Protein AF-A0A760MID2-F1 (afdb_monomer)

Radius of gyration: 38.96 Å; Cα contacts (8 Å, |Δi|>4): 63; chains: 1; bounding box: 85×25×123 Å

Mean predicted aligned error: 14.82 Å

Nearest PDB structures (foldseek):
  8i4v-assembly1_B  TM=5.893E-01  e=5.829E-02  Saccharomyces cerevisiae S288C
  3k29-assembly1_A  TM=4.411E-01  e=2.673E-01  Chlamydia trachomatis
  8i21-assembly1_A  TM=3.747E-01  e=9.874E-02  Saccharomyces cerevisiae S288C
  8i21-assembly1_B  TM=4.678E-01  e=4.528E-01  Saccharomyces cerevisiae S288C
  6pyu-assembly1_B  TM=3.899E-01  e=4.027E-01  Homo sapiens

InterPro domains:
  IPR007157 PspA/VIPP1 [PF04012] (2-149)

Structure (mmCIF, N/CA/C/O backbone):
data_AF-A0A760MID2-F1
#
_entry.id   AF-A0A760MID2-F1
#
loop_
_atom_site.group_PDB
_atom_site.id
_atom_site.type_symbol
_atom_site.label_atom_id
_atom_site.label_alt_id
_atom_site.label_comp_id
_atom_site.label_asym_id
_atom_site.label_entity_id
_atom_site.label_seq_id
_atom_site.pdbx_PDB_ins_code
_atom_site.Cartn_x
_atom_site.Cartn_y
_atom_site.Cartn_z
_atom_site.occupancy
_atom_site.B_iso_or_equiv
_atom_site.auth_seq_id
_atom_site.auth_comp_id
_atom_site.auth_asym_id
_atom_site.auth_atom_id
_atom_site.pdbx_PDB_model_num
ATOM 1 N N . MET A 1 1 ? -19.014 7.860 -6.292 1.00 40.28 1 MET A N 1
ATOM 2 C CA . MET A 1 1 ? -19.182 8.826 -5.180 1.00 40.28 1 MET A CA 1
ATOM 3 C C . MET A 1 1 ? -18.380 8.310 -3.999 1.00 40.28 1 MET A C 1
ATOM 5 O O . MET A 1 1 ? -18.705 7.253 -3.485 1.00 40.28 1 MET A O 1
ATOM 9 N N . GLY A 1 2 ? -17.254 8.959 -3.695 1.00 44.31 2 GLY A N 1
ATOM 10 C CA . GLY A 1 2 ? -16.152 8.356 -2.940 1.00 44.31 2 GLY A CA 1
ATOM 11 C C . GLY A 1 2 ? -16.408 8.163 -1.445 1.00 44.31 2 GLY A C 1
ATOM 12 O O . GLY A 1 2 ? -17.016 9.005 -0.789 1.00 44.31 2 GLY A O 1
ATOM 13 N N . ILE A 1 3 ? -15.828 7.085 -0.927 1.00 62.25 3 ILE A N 1
ATOM 14 C CA . ILE A 1 3 ? -15.793 6.626 0.474 1.00 62.25 3 ILE A CA 1
ATOM 15 C C . ILE A 1 3 ? -15.252 7.719 1.430 1.00 62.25 3 ILE A C 1
ATOM 17 O O . ILE A 1 3 ? -15.585 7.791 2.610 1.00 62.25 3 ILE A O 1
ATOM 21 N N . LEU A 1 4 ? -14.459 8.650 0.894 1.00 53.09 4 LEU A N 1
ATOM 22 C CA . LEU A 1 4 ? -13.960 9.830 1.604 1.00 53.09 4 LEU A CA 1
ATOM 23 C C . LEU A 1 4 ? -15.071 10.849 1.913 1.00 53.09 4 LEU A C 1
ATOM 25 O O . LEU A 1 4 ? -15.049 11.501 2.955 1.00 53.09 4 LEU A O 1
ATOM 29 N N . LYS A 1 5 ? -16.078 10.962 1.039 1.00 45.72 5 LYS A N 1
ATOM 30 C CA . LYS A 1 5 ? -17.223 11.861 1.233 1.00 45.72 5 LYS A CA 1
ATOM 31 C C . LYS A 1 5 ? -18.176 11.311 2.296 1.00 45.72 5 LYS A C 1
ATOM 33 O O . LYS A 1 5 ? -18.727 12.116 3.041 1.00 45.72 5 LYS A O 1
ATOM 38 N N . SER A 1 6 ? -18.307 9.982 2.411 1.00 55.19 6 SER A N 1
ATOM 39 C CA . SER A 1 6 ? -19.089 9.305 3.461 1.00 55.19 6 SER A CA 1
ATOM 40 C C . SER A 1 6 ? -18.417 9.372 4.835 1.00 55.19 6 SER A C 1
ATOM 42 O O . SER A 1 6 ? -19.090 9.649 5.820 1.00 55.19 6 SER A O 1
ATOM 44 N N . LEU A 1 7 ? -17.088 9.232 4.911 1.00 56.97 7 LEU A N 1
ATOM 45 C CA . LEU A 1 7 ? -16.339 9.438 6.161 1.00 56.97 7 LEU A CA 1
ATOM 46 C C . LEU A 1 7 ? -16.433 10.890 6.665 1.00 56.97 7 LEU A C 1
ATOM 48 O O . LEU A 1 7 ? -16.600 11.128 7.859 1.00 56.97 7 LEU A O 1
ATOM 52 N N . PHE A 1 8 ? -16.396 11.868 5.756 1.00 63.59 8 PHE A N 1
ATOM 53 C CA . PHE A 1 8 ? -16.536 13.285 6.106 1.00 63.59 8 PHE A CA 1
ATOM 54 C C . PHE A 1 8 ? -17.972 13.677 6.502 1.00 63.59 8 PHE A C 1
ATOM 56 O O . PHE A 1 8 ? -18.162 14.549 7.349 1.00 63.59 8 PHE A O 1
ATOM 63 N N . THR A 1 9 ? -18.993 13.030 5.927 1.00 57.53 9 THR A N 1
ATOM 64 C CA . THR A 1 9 ? -20.393 13.241 6.347 1.00 57.53 9 THR A CA 1
ATOM 65 C C . THR A 1 9 ? -20.706 12.564 7.677 1.00 57.53 9 THR A C 1
ATOM 67 O O . THR A 1 9 ? -21.407 13.169 8.486 1.00 57.53 9 THR A O 1
ATOM 70 N N . LEU A 1 10 ? -20.109 11.402 7.971 1.00 54.25 10 LEU A N 1
ATOM 71 C CA . LEU A 1 10 ? -20.181 10.801 9.308 1.00 54.25 10 LEU A CA 1
ATOM 72 C C . LEU A 1 10 ? -19.596 11.730 10.383 1.00 54.25 10 LEU A C 1
ATOM 74 O O . LEU A 1 10 ? -20.206 11.913 11.432 1.00 54.25 10 LEU A O 1
ATOM 78 N N . GLY A 1 11 ? -18.459 12.376 10.102 1.00 54.22 11 GLY A N 1
ATOM 79 C CA . GLY A 1 11 ? -17.824 13.301 11.047 1.00 54.22 11 GLY A CA 1
ATOM 80 C C . GLY A 1 11 ? -18.669 14.537 11.382 1.00 54.22 11 GLY A C 1
ATOM 81 O O . GLY A 1 11 ? -18.643 15.002 12.517 1.00 54.22 11 GLY A O 1
ATOM 82 N N . LYS A 1 12 ? -19.457 15.054 10.429 1.00 51.78 12 LYS A N 1
ATOM 83 C CA . LYS A 1 12 ? -20.358 16.199 10.666 1.00 51.78 12 LYS A CA 1
ATOM 84 C C . LYS A 1 12 ? -21.667 15.809 11.352 1.00 51.78 12 LYS A C 1
ATOM 86 O O . LYS A 1 12 ? -22.213 16.615 12.095 1.00 51.78 12 LYS A O 1
ATOM 91 N N . SER A 1 13 ? -22.149 14.585 11.133 1.00 45.47 13 SER A N 1
ATOM 92 C CA . SER A 1 13 ? -23.358 14.071 11.791 1.00 45.47 13 SER A CA 1
ATOM 93 C C . SER A 1 13 ? -23.151 13.784 13.282 1.00 45.47 13 SER A C 1
ATOM 95 O O . SER A 1 13 ? -24.118 13.787 14.035 1.00 45.47 13 SER A O 1
ATOM 97 N N . PHE A 1 14 ? -21.907 13.561 13.719 1.00 51.62 14 PHE A N 1
ATOM 98 C CA . PHE A 1 14 ? -21.585 13.191 15.102 1.00 51.62 14 PHE A CA 1
ATOM 99 C C . PHE A 1 14 ? -21.687 14.359 16.102 1.00 51.62 14 PHE A C 1
ATOM 101 O O . PHE A 1 14 ? -21.778 14.135 17.302 1.00 51.62 14 PHE A O 1
ATOM 108 N N . VAL A 1 15 ? -21.703 15.609 15.623 1.00 51.56 15 VAL A N 1
ATOM 109 C CA . VAL A 1 15 ? -21.841 16.807 16.478 1.00 51.56 15 VAL A CA 1
ATOM 110 C C . VAL A 1 15 ? -23.314 17.145 16.756 1.00 51.56 15 VAL A C 1
ATOM 112 O O . VAL A 1 15 ? -23.605 17.866 17.701 1.00 51.56 15 VAL A O 1
ATOM 115 N N . ALA A 1 16 ? -24.254 16.603 15.975 1.00 44.84 16 ALA A N 1
ATOM 116 C CA . ALA A 1 16 ? -25.670 16.972 16.047 1.00 44.84 16 ALA A CA 1
ATOM 117 C C . ALA A 1 16 ? -26.552 16.021 16.884 1.00 44.84 16 ALA A C 1
ATOM 119 O O . ALA A 1 16 ? -27.732 16.305 17.043 1.00 44.84 16 ALA A O 1
ATOM 120 N N . GLN A 1 17 ? -26.029 14.899 17.398 1.00 45.72 17 GLN A N 1
ATOM 121 C CA . GLN A 1 17 ? -26.837 13.863 18.080 1.00 45.72 17 GLN A CA 1
ATOM 122 C C . GLN A 1 17 ? -26.525 13.665 19.572 1.00 45.72 17 GLN A C 1
ATOM 124 O O . GLN A 1 17 ? -27.003 12.712 20.175 1.00 45.72 17 GLN A O 1
ATOM 129 N N . ALA A 1 18 ? -25.760 14.559 20.195 1.00 48.53 18 ALA A N 1
ATOM 130 C CA . ALA A 1 18 ? -25.356 14.420 21.598 1.00 48.53 18 ALA A CA 1
ATOM 131 C C . ALA A 1 18 ? -26.306 15.100 22.611 1.00 48.53 18 ALA A C 1
ATOM 133 O O . ALA A 1 18 ? -25.875 15.393 23.722 1.00 48.53 18 ALA A O 1
ATOM 134 N N . GLU A 1 19 ? -27.560 15.394 22.247 1.00 42.66 19 GLU A N 1
ATOM 135 C CA . GLU A 1 19 ? -28.463 16.207 23.086 1.00 42.66 19 GLU A CA 1
ATOM 136 C C . GLU A 1 19 ? -29.617 15.456 23.765 1.00 42.66 19 GLU A C 1
ATOM 138 O O . GLU A 1 19 ? -30.319 16.067 24.567 1.00 42.66 19 GLU A O 1
ATOM 143 N N . GLU A 1 20 ? -29.813 14.154 23.540 1.00 47.59 20 GLU A N 1
ATOM 144 C CA . GLU A 1 20 ? -30.945 13.444 24.150 1.00 47.59 20 GLU A CA 1
ATOM 145 C C . GLU A 1 20 ? -30.487 12.324 25.087 1.00 47.59 20 GLU A C 1
ATOM 147 O O . GLU A 1 20 ? -29.679 11.466 24.731 1.00 47.59 20 GLU A O 1
ATOM 152 N N . ALA A 1 21 ? -30.976 12.405 26.326 1.00 45.88 21 ALA A N 1
ATOM 153 C CA . ALA A 1 21 ? -30.623 11.567 27.459 1.00 45.88 21 ALA A CA 1
ATOM 154 C C . ALA A 1 21 ? -30.674 10.076 27.102 1.00 45.88 21 ALA A C 1
ATOM 156 O O . ALA A 1 21 ? -31.736 9.502 26.864 1.00 45.88 21 ALA A O 1
ATOM 157 N N . ILE A 1 22 ? -29.499 9.452 27.081 1.00 43.22 22 ILE A N 1
ATOM 158 C CA . ILE A 1 22 ? -29.362 8.014 26.901 1.00 43.22 22 ILE A CA 1
ATOM 159 C C . ILE A 1 22 ? -29.715 7.360 28.234 1.00 43.22 22 ILE A C 1
ATOM 161 O O . ILE A 1 22 ? -29.013 7.535 29.226 1.00 43.22 22 ILE A O 1
ATOM 165 N N . ASP A 1 23 ? -30.800 6.595 28.231 1.00 50.81 23 ASP A N 1
ATOM 166 C CA . ASP A 1 23 ? -31.075 5.555 29.218 1.00 50.81 23 ASP A CA 1
ATOM 167 C C . ASP A 1 23 ? -29.809 4.679 29.322 1.00 50.81 23 ASP A C 1
ATOM 169 O O . ASP A 1 23 ? -29.420 4.038 28.342 1.00 50.81 23 ASP A O 1
ATOM 173 N N . GLU A 1 24 ? -29.086 4.750 30.443 1.00 56.84 24 GLU A N 1
ATOM 174 C CA . GLU A 1 24 ? -27.657 4.390 30.579 1.00 56.84 24 GLU A CA 1
ATOM 175 C C . GLU A 1 24 ? -27.353 2.963 30.053 1.00 56.84 24 GLU A C 1
ATOM 177 O O . GLU A 1 24 ? -26.375 2.727 29.335 1.00 56.84 24 GLU A O 1
ATOM 182 N N . ALA A 1 25 ? -28.311 2.044 30.229 1.00 58.44 25 ALA A N 1
ATOM 183 C CA . ALA A 1 25 ? -28.271 0.660 29.750 1.00 58.44 25 ALA A CA 1
ATOM 184 C C . ALA A 1 25 ? -28.415 0.476 28.216 1.00 58.44 25 ALA A C 1
ATOM 186 O O . ALA A 1 25 ? -28.127 -0.600 27.673 1.00 58.44 25 ALA A O 1
ATOM 187 N N . GLN A 1 26 ? -28.924 1.463 27.475 1.00 65.75 26 GLN A N 1
ATOM 188 C CA . GLN A 1 26 ? -28.932 1.452 26.004 1.00 65.75 26 GLN A CA 1
ATOM 189 C C . GLN A 1 26 ? -27.607 1.961 25.420 1.00 65.75 26 GLN A C 1
ATOM 191 O O . GLN A 1 26 ? -27.172 1.453 24.382 1.00 65.75 26 GLN A O 1
ATOM 196 N N . GLY A 1 27 ? -26.917 2.872 26.115 1.00 74.38 27 GLY A N 1
ATOM 197 C CA . GLY A 1 27 ? -25.615 3.409 25.704 1.00 74.38 27 GLY A CA 1
ATOM 198 C C . GLY A 1 27 ? -24.511 2.354 25.674 1.00 74.38 27 GLY A C 1
ATOM 199 O O . GLY A 1 27 ? -23.792 2.238 24.681 1.00 74.38 27 GLY A O 1
ATOM 200 N N . VAL A 1 28 ? -24.433 1.515 26.713 1.00 81.12 28 VAL A N 1
ATOM 201 C CA . VAL A 1 28 ? -23.457 0.411 26.809 1.00 81.12 28 VAL A CA 1
ATOM 202 C C . VAL A 1 28 ? -23.583 -0.557 25.631 1.00 81.12 28 VAL A C 1
ATOM 204 O O . VAL A 1 28 ? -22.596 -0.865 24.963 1.00 81.12 28 VAL A O 1
ATOM 207 N N . ARG A 1 29 ? -24.808 -0.996 25.314 1.00 84.69 29 ARG A N 1
ATOM 208 C CA . ARG A 1 29 ? -25.068 -1.924 24.197 1.00 84.69 29 ARG A CA 1
ATOM 209 C C . ARG A 1 29 ? -24.724 -1.318 22.839 1.00 84.69 29 ARG A C 1
ATOM 211 O O . ARG A 1 29 ? -24.194 -2.019 21.975 1.00 84.69 29 ARG A O 1
ATOM 218 N N . MET A 1 30 ? -25.013 -0.032 22.649 1.00 86.56 30 MET A N 1
ATOM 219 C CA . MET A 1 30 ? -24.660 0.686 21.426 1.00 86.56 30 MET A CA 1
ATOM 220 C C . MET A 1 30 ? -23.137 0.803 21.275 1.00 86.56 30 MET A C 1
ATOM 222 O O . MET A 1 30 ? -22.607 0.494 20.208 1.00 86.56 30 MET A O 1
ATOM 226 N N . LEU A 1 31 ? -22.419 1.166 22.345 1.00 85.75 31 LEU A N 1
ATOM 227 C CA . LEU A 1 31 ? -20.956 1.257 22.350 1.00 85.75 31 LEU A CA 1
ATOM 228 C C . LEU A 1 31 ? -20.304 -0.098 22.046 1.00 85.75 31 LEU A C 1
ATOM 230 O O . LEU A 1 31 ? -19.402 -0.181 21.214 1.00 85.75 31 LEU A O 1
ATOM 234 N N . GLU A 1 32 ? -20.800 -1.180 22.649 1.00 90.31 32 GLU A N 1
ATOM 235 C CA . GLU A 1 32 ? -20.359 -2.541 22.333 1.00 90.31 32 GLU A CA 1
ATOM 236 C C . GLU A 1 32 ? -20.559 -2.898 20.859 1.00 90.31 32 GLU A C 1
ATOM 238 O O . GLU A 1 32 ? -19.679 -3.508 20.247 1.00 90.31 32 GLU A O 1
ATOM 243 N N . GLN A 1 33 ? -21.705 -2.531 20.280 1.00 90.75 33 GLN A N 1
ATOM 244 C CA . GLN A 1 33 ? -21.972 -2.771 18.866 1.00 90.75 33 GLN A CA 1
ATOM 245 C C . GLN A 1 33 ? -21.009 -1.977 17.981 1.00 90.75 33 GLN A C 1
ATOM 247 O O . GLN A 1 33 ? -20.394 -2.556 17.088 1.00 90.75 33 GLN A O 1
ATOM 252 N N . HIS A 1 34 ? -20.788 -0.697 18.285 1.00 88.50 34 HIS A N 1
ATOM 253 C CA . HIS A 1 34 ? -19.807 0.122 17.576 1.00 88.50 34 HIS A CA 1
ATOM 254 C C . HIS A 1 34 ? -18.389 -0.452 17.658 1.00 88.50 34 HIS A C 1
ATOM 256 O O . HIS A 1 34 ? -17.691 -0.477 16.645 1.00 88.50 34 HIS A O 1
ATOM 262 N N . ILE A 1 35 ? -17.965 -0.955 18.823 1.00 91.25 35 ILE A N 1
ATOM 263 C CA . ILE A 1 35 ? -16.670 -1.634 18.980 1.00 91.25 35 ILE A CA 1
ATOM 264 C C . ILE A 1 35 ? -16.608 -2.884 18.094 1.00 91.25 35 ILE A C 1
ATOM 266 O O . ILE A 1 35 ? -15.612 -3.090 17.399 1.00 91.25 35 ILE A O 1
ATOM 270 N N . ARG A 1 36 ? -17.659 -3.717 18.089 1.00 94.25 36 ARG A N 1
ATOM 271 C CA . ARG A 1 36 ? -17.720 -4.927 17.248 1.00 94.25 36 ARG A CA 1
ATOM 272 C C . ARG A 1 36 ? -17.624 -4.591 15.761 1.00 94.25 36 ARG A C 1
ATOM 274 O O . ARG A 1 36 ? -16.813 -5.196 15.059 1.00 94.25 36 ARG A O 1
ATOM 281 N N . ASP A 1 37 ? -18.392 -3.612 15.299 1.00 91.25 37 ASP A N 1
ATOM 282 C CA . ASP A 1 37 ? -18.399 -3.194 13.896 1.00 91.25 37 ASP A CA 1
ATOM 283 C C . ASP A 1 37 ? -17.051 -2.587 13.486 1.00 91.25 37 ASP A C 1
ATOM 285 O O . ASP A 1 37 ? -16.502 -2.934 12.438 1.00 91.25 37 ASP A O 1
ATOM 289 N N . ALA A 1 38 ? -16.457 -1.753 14.347 1.00 90.81 38 ALA A N 1
ATOM 290 C CA . ALA A 1 38 ? -15.135 -1.178 14.118 1.00 90.81 38 ALA A CA 1
ATOM 291 C C . ALA A 1 38 ? -14.040 -2.255 14.046 1.00 90.81 38 ALA A C 1
ATOM 293 O O . ALA A 1 38 ? -13.166 -2.175 13.185 1.00 90.81 38 ALA A O 1
ATOM 294 N N . LYS A 1 39 ? -14.096 -3.289 14.898 1.00 95.19 39 LYS A N 1
ATOM 295 C CA . LYS A 1 39 ? -13.173 -4.435 14.837 1.00 95.19 39 LYS A CA 1
ATOM 296 C C . LYS A 1 39 ? -13.326 -5.231 13.542 1.00 95.19 39 LYS A C 1
ATOM 298 O O . LYS A 1 39 ? -12.321 -5.597 12.936 1.00 95.19 39 LYS A O 1
ATOM 303 N N . ALA A 1 40 ? -14.560 -5.481 13.104 1.00 92.75 40 ALA A N 1
ATOM 304 C CA . ALA A 1 40 ? -14.816 -6.185 11.851 1.00 92.75 40 ALA A CA 1
ATOM 305 C C . ALA A 1 40 ? -14.275 -5.405 10.642 1.00 92.75 40 ALA A C 1
ATOM 307 O O . ALA A 1 40 ? -13.693 -5.994 9.730 1.00 92.75 40 ALA A O 1
ATOM 308 N N . GLU A 1 41 ? -14.428 -4.081 10.637 1.00 87.38 41 GLU A N 1
ATOM 309 C CA . GLU A 1 41 ? -13.885 -3.236 9.575 1.00 87.38 41 GLU A CA 1
ATOM 310 C C . GLU A 1 41 ? -12.354 -3.12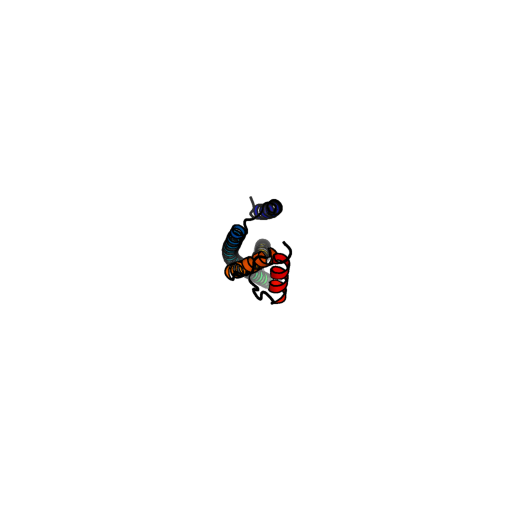8 9.641 1.00 87.38 41 GLU A C 1
ATOM 312 O O . GLU A 1 41 ? -11.688 -3.169 8.606 1.00 87.38 41 GLU A O 1
ATOM 317 N N . LEU A 1 42 ? -11.777 -3.093 10.847 1.00 93.12 42 LEU A N 1
ATOM 318 C CA . LEU A 1 42 ? -10.328 -3.129 11.052 1.00 93.12 42 LEU A CA 1
ATOM 319 C C . LEU A 1 42 ? -9.702 -4.422 10.504 1.00 93.12 42 LEU A C 1
ATOM 321 O O . LEU A 1 42 ? -8.652 -4.360 9.868 1.00 93.12 42 LEU A O 1
ATOM 325 N N . ASP A 1 43 ? -10.352 -5.576 10.683 1.00 93.00 43 ASP A N 1
ATOM 326 C CA . ASP A 1 43 ? -9.887 -6.855 10.126 1.00 93.00 43 ASP A CA 1
ATOM 327 C C . ASP A 1 43 ? -9.878 -6.846 8.584 1.00 93.00 43 ASP A C 1
ATOM 329 O O . ASP A 1 43 ? -8.896 -7.239 7.944 1.00 93.00 43 ASP A O 1
ATOM 333 N N . LYS A 1 44 ? -10.937 -6.315 7.957 1.00 89.06 44 LYS A N 1
ATOM 334 C CA . LYS A 1 44 ? -10.989 -6.140 6.492 1.00 89.06 44 LYS A CA 1
ATOM 335 C C . LYS A 1 44 ? -9.922 -5.168 5.987 1.00 89.06 44 LYS A C 1
ATOM 337 O O . LYS A 1 44 ? -9.292 -5.422 4.954 1.00 89.06 44 LYS A O 1
ATOM 342 N N . ALA A 1 45 ? -9.701 -4.071 6.709 1.00 88.88 45 ALA A N 1
ATOM 343 C CA . ALA A 1 45 ? -8.657 -3.105 6.395 1.00 88.88 45 ALA A CA 1
ATOM 344 C C . ALA A 1 45 ? -7.261 -3.737 6.528 1.00 88.88 45 ALA A C 1
ATOM 346 O O . ALA A 1 45 ? -6.411 -3.521 5.666 1.00 88.88 45 ALA A O 1
ATOM 347 N N . GLY A 1 46 ? -7.049 -4.592 7.533 1.00 91.00 46 GLY A N 1
ATOM 348 C CA . GLY A 1 46 ? -5.825 -5.374 7.708 1.00 91.00 46 GLY A CA 1
ATOM 349 C C . GLY A 1 46 ? -5.530 -6.297 6.521 1.00 91.00 46 GLY A C 1
ATOM 350 O O . GLY A 1 46 ? -4.405 -6.320 6.024 1.00 91.00 46 GLY A O 1
ATOM 351 N N . LYS A 1 47 ? -6.540 -6.996 5.992 1.00 92.00 47 LYS A N 1
ATOM 352 C CA . LYS A 1 47 ? -6.395 -7.821 4.775 1.00 92.00 47 LYS A CA 1
ATOM 353 C C . LYS A 1 47 ? -6.054 -6.976 3.544 1.00 92.00 47 LYS A C 1
ATOM 355 O O . LYS A 1 47 ? -5.111 -7.293 2.823 1.00 92.00 47 LYS A O 1
ATOM 360 N N . SER A 1 48 ? -6.772 -5.871 3.343 1.00 88.94 48 SER A N 1
ATOM 361 C CA . SER A 1 48 ? -6.525 -4.935 2.232 1.00 88.94 48 SER A CA 1
ATOM 362 C C . SER A 1 48 ? -5.122 -4.322 2.290 1.00 88.94 48 SER A C 1
ATOM 364 O O . SER A 1 48 ? -4.463 -4.164 1.266 1.00 88.94 48 SER A O 1
ATOM 366 N N . ARG A 1 49 ? -4.635 -4.019 3.497 1.00 92.44 49 ARG A N 1
ATOM 367 C CA . ARG A 1 49 ? -3.275 -3.534 3.750 1.00 92.44 49 ARG A CA 1
ATOM 368 C C . ARG A 1 49 ? -2.219 -4.544 3.300 1.00 92.44 49 ARG A C 1
ATOM 370 O O . ARG A 1 49 ? -1.240 -4.149 2.676 1.00 92.44 49 ARG A O 1
ATOM 377 N N . VAL A 1 50 ? -2.405 -5.830 3.598 1.00 95.31 50 VAL A N 1
ATOM 378 C CA . VAL A 1 50 ? -1.466 -6.886 3.181 1.00 95.31 50 VAL A CA 1
ATOM 379 C C . VAL A 1 50 ? -1.425 -7.021 1.656 1.00 95.31 50 VAL A C 1
ATOM 381 O O . VAL A 1 50 ? -0.334 -7.090 1.092 1.00 95.31 50 VAL A O 1
ATOM 384 N N . ASP A 1 51 ? -2.579 -6.984 0.981 1.00 93.44 51 ASP A N 1
ATOM 385 C CA . ASP A 1 51 ? -2.638 -6.994 -0.491 1.00 93.44 51 ASP A CA 1
ATOM 386 C C . ASP A 1 51 ? -1.919 -5.775 -1.098 1.00 93.44 51 ASP A C 1
ATOM 388 O O . ASP A 1 51 ? -1.102 -5.912 -2.009 1.00 93.44 51 ASP A O 1
ATOM 392 N N . LEU A 1 52 ? -2.143 -4.580 -0.540 1.00 94.00 52 LEU A N 1
ATOM 393 C CA . LEU A 1 52 ? -1.442 -3.357 -0.945 1.00 94.00 52 LEU A CA 1
ATOM 394 C C . LEU A 1 52 ? 0.075 -3.468 -0.775 1.00 94.00 52 LEU A C 1
ATOM 396 O O . LEU A 1 52 ? 0.812 -3.095 -1.684 1.00 94.00 52 LEU A O 1
ATOM 400 N N . LEU A 1 53 ? 0.554 -4.007 0.349 1.00 95.75 53 LEU A N 1
ATOM 401 C CA . LEU A 1 53 ? 1.986 -4.216 0.578 1.00 95.75 53 LEU A CA 1
ATOM 402 C C . LEU A 1 53 ? 2.594 -5.172 -0.454 1.00 95.75 53 LEU A C 1
ATOM 404 O O . LEU A 1 53 ? 3.680 -4.901 -0.969 1.00 95.75 53 L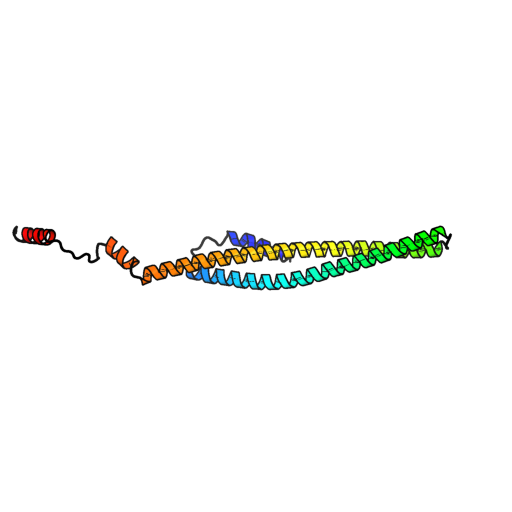EU A O 1
ATOM 408 N N . ALA A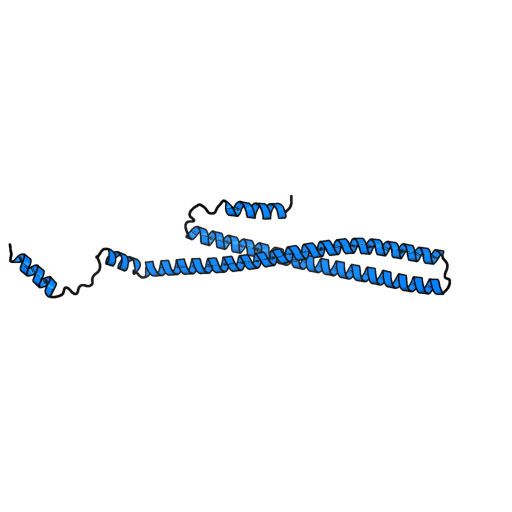 1 54 ? 1.889 -6.254 -0.795 1.00 97.00 54 ALA A N 1
ATOM 409 C CA . ALA A 1 54 ? 2.330 -7.180 -1.834 1.00 97.00 54 ALA A CA 1
ATOM 410 C C . ALA A 1 54 ? 2.423 -6.490 -3.206 1.00 97.00 54 ALA A C 1
ATOM 412 O O . ALA A 1 54 ? 3.412 -6.669 -3.917 1.00 97.00 54 ALA A O 1
ATOM 413 N N . ARG A 1 55 ? 1.441 -5.648 -3.555 1.00 97.12 55 ARG A N 1
ATOM 414 C CA . ARG A 1 55 ? 1.445 -4.869 -4.806 1.00 97.12 55 ARG A CA 1
ATOM 415 C C . ARG A 1 55 ? 2.560 -3.831 -4.857 1.00 97.12 55 ARG A C 1
ATOM 417 O O . ARG A 1 55 ? 3.214 -3.719 -5.889 1.00 97.12 55 ARG A O 1
ATOM 424 N N . VAL A 1 56 ? 2.790 -3.097 -3.765 1.00 97.69 56 VAL A N 1
ATOM 425 C CA . VAL A 1 56 ? 3.900 -2.133 -3.653 1.00 97.69 56 VAL A CA 1
ATOM 426 C C . VAL A 1 56 ? 5.225 -2.849 -3.883 1.00 97.69 56 VAL A C 1
ATOM 428 O O . VAL A 1 56 ? 6.018 -2.409 -4.710 1.00 97.69 56 VAL A O 1
ATOM 431 N N . LYS A 1 57 ? 5.437 -3.992 -3.217 1.00 97.56 57 LYS A N 1
ATOM 432 C CA . LYS A 1 57 ? 6.650 -4.790 -3.402 1.00 97.56 57 LYS A CA 1
ATOM 433 C C . LYS A 1 57 ? 6.809 -5.256 -4.851 1.00 97.56 57 LYS A C 1
ATOM 435 O O . LYS A 1 57 ? 7.867 -5.059 -5.429 1.00 97.56 57 LYS A O 1
ATOM 440 N N . LEU A 1 58 ? 5.759 -5.817 -5.452 1.00 97.50 58 LEU A N 1
ATOM 441 C CA . LEU A 1 58 ? 5.804 -6.296 -6.835 1.00 97.50 58 LEU A CA 1
ATOM 442 C C . LEU A 1 58 ? 6.122 -5.173 -7.835 1.00 97.50 58 LEU A C 1
ATOM 444 O O . LEU A 1 58 ? 6.917 -5.377 -8.749 1.00 97.50 58 LEU A O 1
ATOM 448 N N . SER A 1 59 ? 5.510 -3.998 -7.667 1.00 97.62 59 SER A N 1
ATOM 449 C CA . SER A 1 59 ? 5.772 -2.830 -8.518 1.00 97.62 59 SER A CA 1
ATOM 450 C C . SER A 1 59 ? 7.209 -2.329 -8.343 1.00 97.62 59 SER A C 1
ATOM 452 O O . SER A 1 59 ? 7.894 -2.070 -9.329 1.00 97.62 59 SER A O 1
ATOM 454 N N . HIS A 1 60 ? 7.714 -2.299 -7.106 1.00 98.12 60 HIS A N 1
ATOM 455 C CA . HIS A 1 60 ? 9.107 -1.963 -6.822 1.00 98.12 60 HIS A CA 1
ATOM 456 C C . HIS A 1 60 ? 10.095 -2.956 -7.461 1.00 98.12 60 HIS A C 1
ATOM 458 O O . HIS A 1 60 ? 11.032 -2.538 -8.138 1.00 98.12 60 HIS A O 1
ATOM 464 N N . ASP A 1 61 ? 9.860 -4.264 -7.314 1.00 98.31 61 ASP A N 1
ATOM 465 C CA . ASP A 1 61 ? 10.697 -5.318 -7.904 1.00 98.31 61 ASP A CA 1
ATOM 466 C C . ASP A 1 61 ? 10.700 -5.230 -9.442 1.00 98.31 61 ASP A C 1
ATOM 468 O O . ASP A 1 61 ? 11.756 -5.296 -10.074 1.00 98.31 61 ASP A O 1
ATOM 472 N N . LYS A 1 62 ? 9.530 -5.004 -10.056 1.00 98.06 62 LYS A N 1
ATOM 473 C CA . LYS A 1 62 ? 9.396 -4.794 -11.506 1.00 98.06 62 LYS A CA 1
ATOM 474 C C . LYS A 1 62 ? 10.196 -3.582 -11.982 1.00 98.06 62 LYS A C 1
ATOM 476 O O . LYS A 1 62 ? 10.855 -3.630 -13.016 1.00 98.06 62 LYS A O 1
ATOM 481 N N . LEU A 1 63 ? 10.125 -2.487 -11.239 1.00 98.44 63 LEU A N 1
ATOM 482 C CA . LEU A 1 63 ? 10.804 -1.241 -11.560 1.00 98.44 63 LEU A CA 1
ATOM 483 C C . LEU A 1 63 ? 12.329 -1.379 -11.434 1.00 98.44 63 LEU A C 1
ATOM 485 O O . LEU A 1 63 ? 13.061 -0.841 -12.266 1.00 98.44 63 LEU A O 1
ATOM 489 N N . ASN A 1 64 ? 12.803 -2.168 -10.469 1.00 98.50 64 ASN A N 1
ATOM 490 C CA . ASN A 1 64 ? 14.213 -2.535 -10.358 1.00 98.50 64 ASN A CA 1
ATOM 491 C C . ASN A 1 64 ? 14.684 -3.378 -11.557 1.0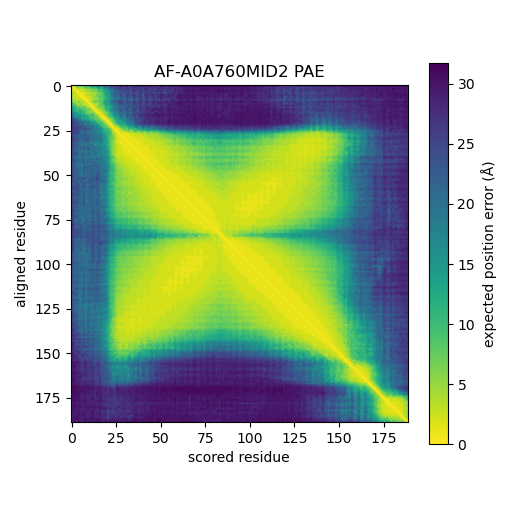0 98.50 64 ASN A C 1
ATOM 493 O O . ASN A 1 64 ? 15.680 -3.012 -12.175 1.00 98.50 64 ASN A O 1
ATOM 497 N N . ASP A 1 65 ? 13.942 -4.415 -11.963 1.00 98.44 65 ASP A N 1
ATOM 498 C CA . ASP A 1 65 ? 14.272 -5.221 -13.157 1.00 98.44 65 ASP A CA 1
ATOM 499 C C . ASP A 1 65 ? 14.327 -4.363 -14.436 1.00 98.44 65 ASP A C 1
ATOM 501 O O . ASP A 1 65 ? 15.265 -4.464 -15.228 1.00 98.44 65 ASP A O 1
ATOM 505 N N . LEU A 1 66 ? 13.372 -3.444 -14.626 1.00 98.50 66 LEU A N 1
ATOM 506 C CA . LEU A 1 66 ? 13.387 -2.515 -15.763 1.00 98.50 66 LEU A CA 1
ATOM 507 C C . LEU A 1 66 ? 14.627 -1.610 -15.759 1.00 98.50 66 LEU A C 1
ATOM 509 O O . LEU A 1 66 ? 15.260 -1.424 -16.803 1.00 98.50 66 LEU A O 1
ATOM 513 N N . ARG A 1 67 ? 14.996 -1.065 -14.594 1.00 98.44 67 ARG A N 1
ATOM 514 C CA . ARG A 1 67 ? 16.191 -0.223 -14.436 1.00 98.44 67 ARG A CA 1
ATOM 515 C C . ARG A 1 67 ? 17.479 -1.007 -14.674 1.00 98.44 67 ARG A C 1
ATOM 517 O O . ARG A 1 67 ? 18.373 -0.497 -15.345 1.00 98.44 67 ARG A O 1
ATOM 524 N N . GLU A 1 68 ? 17.569 -2.243 -14.192 1.00 98.56 68 GLU A N 1
ATOM 525 C CA . GLU A 1 68 ? 18.721 -3.116 -14.435 1.00 98.56 68 GLU A CA 1
ATOM 526 C C . GLU A 1 68 ? 18.875 -3.455 -15.921 1.00 98.56 68 GLU A C 1
ATOM 528 O O . GLU A 1 68 ? 19.976 -3.357 -16.473 1.00 98.56 68 GLU A O 1
ATOM 533 N N . ARG A 1 69 ? 17.773 -3.785 -16.608 1.00 98.31 69 ARG A N 1
ATOM 534 C CA . ARG A 1 69 ? 17.776 -4.016 -18.062 1.00 98.31 69 ARG A CA 1
ATOM 535 C C . ARG A 1 69 ? 18.241 -2.782 -18.823 1.00 98.31 69 ARG A C 1
ATOM 537 O O . ARG A 1 69 ? 19.103 -2.905 -19.694 1.00 98.31 69 ARG A O 1
ATOM 544 N N . LYS A 1 70 ? 17.717 -1.605 -18.464 1.00 98.38 70 LYS A N 1
ATOM 545 C CA . LYS A 1 70 ? 18.132 -0.325 -19.046 1.00 98.38 70 LYS A CA 1
ATOM 546 C C . LYS A 1 70 ? 19.637 -0.105 -18.864 1.00 98.38 70 LYS A C 1
ATOM 548 O O . LYS A 1 70 ? 20.341 0.080 -19.852 1.00 98.38 70 LYS A O 1
ATOM 553 N N . ALA A 1 71 ? 20.141 -0.227 -17.637 1.00 98.38 71 ALA A N 1
ATOM 554 C CA . ALA A 1 71 ? 21.559 -0.038 -17.328 1.00 98.38 71 ALA A CA 1
ATOM 555 C C . ALA A 1 71 ? 22.464 -1.031 -18.084 1.00 98.38 71 ALA A C 1
ATOM 557 O O . ALA A 1 71 ? 23.553 -0.678 -18.548 1.00 98.38 71 ALA A O 1
ATOM 558 N N . SER A 1 72 ? 22.010 -2.280 -18.255 1.00 97.88 72 SER A N 1
ATOM 559 C CA . SER A 1 72 ? 22.729 -3.281 -19.050 1.00 97.88 72 SER A CA 1
ATOM 560 C C . SER A 1 72 ? 22.810 -2.885 -20.525 1.00 97.88 72 SER A C 1
ATOM 562 O O . SER A 1 72 ? 23.882 -2.993 -21.126 1.00 97.88 72 SER A O 1
ATOM 564 N N . LEU A 1 73 ? 21.708 -2.402 -21.108 1.00 97.19 73 LEU A N 1
ATOM 565 C CA . LEU A 1 73 ? 21.682 -1.917 -22.490 1.00 97.19 73 LEU A CA 1
ATOM 566 C C . LEU A 1 73 ? 22.558 -0.678 -22.672 1.00 97.19 73 LEU A C 1
ATOM 568 O O . LEU A 1 73 ? 23.357 -0.656 -23.602 1.00 97.19 73 LEU A O 1
ATOM 572 N N . GLU A 1 74 ? 22.493 0.293 -21.761 1.00 97.25 74 GLU A N 1
ATOM 573 C CA . GLU A 1 74 ? 23.341 1.493 -21.780 1.00 97.25 74 GLU A CA 1
ATOM 574 C C . GLU A 1 74 ? 24.829 1.125 -21.745 1.00 97.25 74 GLU A C 1
ATOM 576 O O . GLU A 1 74 ? 25.615 1.587 -22.572 1.00 97.25 74 GLU A O 1
ATOM 581 N N . THR A 1 75 ? 25.217 0.214 -20.849 1.00 97.25 75 THR A N 1
ATOM 582 C CA . THR A 1 75 ? 26.605 -0.259 -20.745 1.00 97.25 75 THR A CA 1
ATOM 583 C C . THR A 1 75 ? 27.071 -0.919 -22.045 1.00 97.25 75 THR A C 1
ATOM 585 O O . THR A 1 75 ? 28.181 -0.666 -22.523 1.00 97.25 75 THR A O 1
ATOM 588 N N . ARG A 1 76 ? 26.224 -1.763 -22.648 1.00 93.88 76 ARG A N 1
ATOM 589 C CA . ARG A 1 76 ? 26.529 -2.433 -23.921 1.00 93.88 76 ARG A CA 1
ATOM 590 C C . ARG A 1 76 ? 26.594 -1.443 -25.082 1.00 93.88 76 ARG A C 1
ATOM 592 O O . ARG A 1 76 ? 27.496 -1.571 -25.907 1.00 93.88 76 ARG A O 1
ATOM 599 N N . ALA A 1 77 ? 25.693 -0.463 -25.127 1.00 94.19 77 ALA A N 1
ATOM 600 C CA . ALA A 1 77 ? 25.675 0.587 -26.139 1.00 94.19 77 ALA A CA 1
ATOM 601 C C . ALA A 1 77 ? 26.971 1.404 -26.097 1.00 94.19 77 ALA A C 1
ATOM 603 O O . ALA A 1 77 ? 27.647 1.530 -27.115 1.00 94.19 77 ALA A O 1
ATOM 604 N N . LEU A 1 78 ? 27.393 1.854 -24.910 1.00 94.56 78 LEU A N 1
ATOM 605 C CA . LEU A 1 78 ? 28.652 2.585 -24.723 1.00 94.56 78 LEU A CA 1
ATOM 606 C C . LEU A 1 78 ? 29.869 1.763 -25.176 1.00 94.56 78 LEU A C 1
ATOM 608 O O . LEU A 1 78 ? 30.741 2.263 -25.892 1.00 94.56 78 LEU A O 1
ATOM 612 N N . ALA A 1 79 ? 29.913 0.478 -24.813 1.00 94.56 79 ALA A N 1
ATOM 613 C CA . ALA A 1 79 ? 30.969 -0.424 -25.259 1.00 94.56 79 ALA A CA 1
ATOM 614 C C . ALA A 1 79 ? 30.970 -0.610 -26.790 1.00 94.56 79 ALA A C 1
ATOM 616 O O . ALA A 1 79 ? 32.039 -0.616 -27.403 1.00 94.56 79 ALA A O 1
ATOM 617 N N . ALA A 1 80 ? 29.801 -0.733 -27.423 1.00 92.81 80 ALA A N 1
ATOM 618 C CA . ALA A 1 80 ? 29.667 -0.843 -28.875 1.00 92.81 80 ALA A CA 1
ATOM 619 C C . ALA A 1 80 ? 30.114 0.441 -29.599 1.00 92.81 80 ALA A C 1
ATOM 621 O O . ALA A 1 80 ? 30.840 0.363 -30.591 1.00 92.81 80 ALA A O 1
ATOM 622 N N . MET A 1 81 ? 29.777 1.616 -29.060 1.00 92.31 81 MET A N 1
ATOM 623 C CA . MET A 1 81 ? 30.212 2.909 -29.602 1.00 92.31 81 MET A CA 1
ATOM 624 C C . MET A 1 81 ? 31.741 3.028 -29.626 1.00 92.31 81 MET A C 1
ATOM 626 O O . MET A 1 81 ? 32.309 3.414 -30.644 1.00 92.31 81 MET A O 1
ATOM 630 N N . SER A 1 82 ? 32.431 2.605 -28.558 1.00 93.69 82 SER A N 1
ATOM 631 C CA . SER A 1 82 ? 33.907 2.603 -28.516 1.00 93.69 82 SER A CA 1
ATOM 632 C C . SER A 1 82 ? 34.572 1.685 -29.552 1.00 93.69 82 SER A C 1
ATOM 634 O O . SER A 1 82 ? 35.750 1.853 -29.863 1.00 93.69 82 SER A O 1
ATOM 636 N N . LYS A 1 83 ? 33.824 0.722 -30.104 1.00 94.94 83 LYS A N 1
ATOM 637 C CA . LYS A 1 83 ? 34.295 -0.232 -31.115 1.00 94.94 83 LYS A CA 1
ATOM 638 C C . LYS A 1 83 ? 33.877 0.150 -32.539 1.00 94.94 83 LYS A C 1
ATOM 640 O O . LYS A 1 83 ? 34.069 -0.661 -33.440 1.00 94.94 83 LYS A O 1
ATOM 645 N N . ASN A 1 84 ? 33.329 1.353 -32.749 1.00 91.94 84 ASN A N 1
ATOM 646 C CA . ASN A 1 84 ? 32.811 1.824 -34.041 1.00 91.94 84 ASN A CA 1
ATOM 647 C C . ASN A 1 84 ? 31.802 0.846 -34.677 1.00 91.94 84 ASN A C 1
ATOM 649 O O . ASN A 1 84 ? 31.858 0.571 -35.875 1.00 91.94 84 ASN A O 1
ATOM 653 N N . VAL A 1 85 ? 30.905 0.285 -33.859 1.00 90.75 85 VAL A N 1
ATOM 654 C CA . VAL A 1 85 ? 29.790 -0.549 -34.337 1.00 90.75 85 VAL A CA 1
ATOM 655 C C . VAL A 1 85 ? 28.842 0.277 -35.221 1.00 90.75 85 VAL A C 1
ATOM 657 O O . VAL A 1 85 ? 28.763 1.497 -35.083 1.00 90.75 85 VAL A O 1
ATOM 660 N N . ASP A 1 86 ? 28.130 -0.398 -36.130 1.00 93.75 86 ASP A N 1
ATOM 661 C CA . ASP A 1 86 ? 27.160 0.192 -37.060 1.00 93.75 86 ASP A CA 1
ATOM 662 C C . ASP A 1 86 ? 26.161 1.135 -36.359 1.00 93.75 86 ASP A C 1
ATOM 664 O O . ASP A 1 86 ? 25.533 0.782 -35.355 1.00 93.75 86 ASP A O 1
ATOM 668 N N . ALA A 1 87 ? 25.994 2.333 -36.924 1.00 92.19 87 ALA A N 1
ATOM 669 C CA . ALA A 1 87 ? 25.083 3.359 -36.433 1.00 92.19 87 ALA A CA 1
ATOM 670 C C . ALA A 1 87 ? 23.611 2.910 -36.430 1.00 92.19 87 ALA A C 1
ATOM 672 O O . ALA A 1 87 ? 22.861 3.311 -35.543 1.00 92.19 87 ALA A O 1
ATOM 673 N N . ALA A 1 88 ? 23.190 2.064 -37.375 1.00 93.62 88 ALA A N 1
ATOM 674 C CA . ALA A 1 88 ? 21.828 1.537 -37.419 1.00 93.62 88 ALA A CA 1
ATOM 675 C C . ALA A 1 88 ? 21.521 0.656 -36.198 1.00 93.62 88 ALA A C 1
ATOM 677 O O . ALA A 1 88 ? 20.465 0.800 -35.586 1.00 93.62 88 ALA A O 1
ATOM 678 N N . LEU A 1 89 ? 22.471 -0.193 -35.790 1.00 90.88 89 LEU A N 1
ATOM 679 C CA . LEU A 1 89 ? 22.320 -1.051 -34.612 1.00 90.88 89 LEU A CA 1
ATOM 680 C C . LEU A 1 89 ? 22.322 -0.234 -33.311 1.00 90.88 89 LEU A C 1
ATOM 682 O O . LEU A 1 89 ? 21.576 -0.530 -32.381 1.00 90.88 89 LEU A O 1
ATOM 686 N N . LEU A 1 90 ? 23.143 0.818 -33.244 1.00 93.44 90 LEU A N 1
ATOM 687 C CA . LEU A 1 90 ? 23.148 1.742 -32.107 1.00 93.44 90 LEU A CA 1
ATOM 688 C C . LEU A 1 90 ? 21.818 2.500 -31.976 1.00 93.44 90 LEU A C 1
ATOM 690 O O . LEU A 1 90 ? 21.345 2.691 -30.856 1.00 93.44 90 LEU A O 1
ATOM 694 N N . ASN A 1 91 ? 21.198 2.880 -33.097 1.00 94.50 91 ASN A N 1
ATOM 695 C CA . ASN A 1 91 ? 19.877 3.511 -33.097 1.00 94.50 91 ASN A CA 1
ATOM 696 C C . ASN A 1 91 ? 18.789 2.567 -32.567 1.00 94.50 91 ASN A C 1
ATOM 698 O O . ASN A 1 91 ? 17.971 2.998 -31.762 1.00 94.50 91 ASN A O 1
ATOM 702 N N . GLU A 1 92 ? 18.807 1.282 -32.931 1.00 94.75 92 GLU A N 1
ATOM 703 C CA . GLU A 1 92 ? 17.851 0.296 -32.402 1.00 94.75 92 GLU A CA 1
ATOM 704 C C . GLU A 1 92 ? 17.969 0.145 -30.874 1.00 94.75 92 GLU A C 1
ATOM 706 O O . GLU A 1 92 ? 16.968 0.151 -30.156 1.00 94.75 92 GLU A O 1
ATOM 711 N N . VAL A 1 93 ? 19.198 0.093 -30.343 1.00 95.88 93 VAL A N 1
ATOM 712 C CA . VAL A 1 93 ? 19.419 0.051 -28.887 1.00 95.88 93 VAL A CA 1
ATOM 713 C C . VAL A 1 93 ? 18.934 1.338 -28.213 1.00 95.88 93 VAL A C 1
ATOM 715 O O . VAL A 1 93 ? 18.351 1.274 -27.130 1.00 95.88 93 VAL A O 1
ATOM 718 N N . ALA A 1 94 ? 19.135 2.500 -28.840 1.00 95.94 94 ALA A N 1
ATOM 719 C CA . ALA A 1 94 ? 18.635 3.772 -28.327 1.00 95.94 94 ALA A CA 1
ATOM 720 C C . ALA A 1 94 ? 17.096 3.821 -28.298 1.00 95.94 94 ALA A C 1
ATOM 722 O O . ALA A 1 94 ? 16.520 4.295 -27.318 1.00 95.94 94 ALA A O 1
ATOM 723 N N . GLU A 1 95 ? 16.425 3.288 -29.323 1.00 97.62 95 GLU A N 1
ATOM 724 C CA . GLU A 1 95 ? 14.963 3.172 -29.352 1.00 97.62 95 GLU A CA 1
ATOM 725 C C . GLU A 1 95 ? 14.435 2.272 -28.227 1.00 97.62 95 GLU A C 1
ATOM 727 O O . GLU A 1 95 ? 13.474 2.636 -27.545 1.00 97.62 95 GLU A O 1
ATOM 732 N N . GLU A 1 96 ? 15.074 1.128 -27.976 1.00 97.56 96 GLU A N 1
ATOM 733 C CA . GLU A 1 96 ? 14.682 0.235 -26.880 1.00 97.56 96 GLU A CA 1
ATOM 734 C C . GLU A 1 96 ? 14.956 0.842 -25.494 1.00 97.56 96 GLU A C 1
ATOM 736 O O . GLU A 1 96 ? 14.126 0.717 -24.590 1.00 97.56 96 GLU A O 1
ATOM 741 N N . ILE A 1 97 ? 16.058 1.584 -25.320 1.00 97.94 97 ILE A N 1
ATOM 742 C CA . ILE A 1 97 ? 16.304 2.355 -24.090 1.00 97.94 97 ILE A CA 1
ATOM 743 C C . ILE A 1 97 ? 15.195 3.395 -23.884 1.00 97.94 97 ILE A C 1
ATOM 745 O O . ILE A 1 97 ? 14.627 3.457 -22.794 1.00 97.94 97 ILE A O 1
ATOM 749 N N . ALA A 1 98 ? 14.815 4.147 -24.920 1.00 98.31 98 ALA A N 1
ATOM 7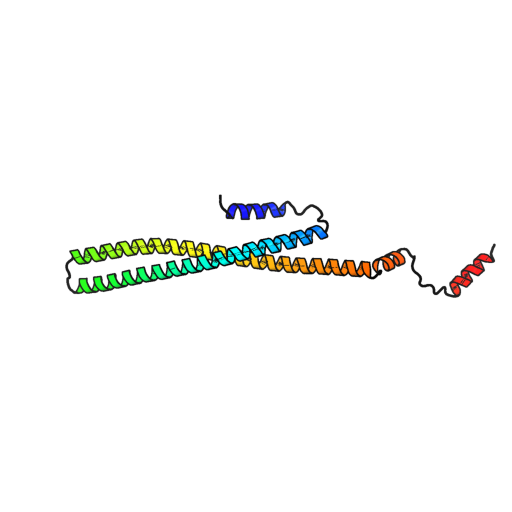50 C CA . ALA A 1 98 ? 13.735 5.130 -24.828 1.00 98.31 98 ALA A CA 1
ATOM 751 C C . ALA A 1 98 ? 12.380 4.479 -24.479 1.00 98.31 98 ALA A C 1
ATOM 753 O O . ALA A 1 98 ? 11.589 5.029 -23.708 1.00 98.31 98 ALA A O 1
ATOM 754 N N . ARG A 1 99 ? 12.091 3.277 -24.998 1.00 98.12 99 ARG A N 1
ATOM 755 C CA . ARG A 1 99 ? 10.895 2.502 -24.612 1.00 98.12 99 ARG A CA 1
ATOM 756 C C . ARG A 1 99 ? 10.929 2.085 -23.142 1.00 98.12 99 ARG A C 1
ATOM 758 O O . ARG A 1 99 ? 9.912 2.209 -22.451 1.00 98.12 99 ARG A O 1
ATOM 765 N N . LEU A 1 100 ? 12.080 1.623 -22.651 1.00 98.44 100 LEU A N 1
ATOM 766 C CA . LEU A 1 100 ? 12.262 1.286 -21.239 1.00 98.44 100 LEU A CA 1
ATOM 767 C C . LEU A 1 100 ? 12.104 2.513 -20.341 1.00 98.44 100 LEU A C 1
ATOM 769 O O . LEU A 1 100 ? 11.416 2.413 -19.331 1.00 98.44 100 LEU A O 1
ATOM 773 N N . GLU A 1 101 ? 12.654 3.671 -20.711 1.00 98.44 101 GLU A N 1
ATOM 774 C CA . GLU A 1 101 ? 12.499 4.921 -19.951 1.00 98.44 101 GLU A CA 1
ATOM 775 C C . GLU A 1 101 ? 11.035 5.333 -19.812 1.00 98.44 101 GLU A C 1
ATOM 777 O O . GLU A 1 101 ? 10.571 5.592 -18.703 1.00 98.44 101 GLU A O 1
ATOM 782 N N . ASN A 1 102 ? 10.278 5.306 -20.911 1.00 98.25 102 ASN A N 1
ATOM 783 C CA . ASN A 1 102 ? 8.842 5.585 -20.874 1.00 98.25 102 ASN A CA 1
ATOM 784 C C . ASN A 1 102 ? 8.084 4.590 -19.979 1.00 98.25 102 ASN A C 1
ATOM 786 O O . ASN A 1 102 ? 7.174 4.974 -19.243 1.00 98.25 102 ASN A O 1
ATOM 790 N N . THR A 1 103 ? 8.474 3.313 -20.007 1.00 98.31 103 THR A N 1
ATOM 791 C CA . THR A 1 103 ? 7.870 2.275 -19.157 1.00 98.31 103 THR A CA 1
ATOM 792 C C . THR A 1 103 ? 8.215 2.482 -17.681 1.00 98.31 103 THR A C 1
ATOM 794 O O . THR A 1 103 ? 7.338 2.344 -16.830 1.00 98.31 103 THR A O 1
ATOM 797 N N . ILE A 1 104 ? 9.464 2.841 -17.369 1.00 98.56 104 ILE A N 1
ATOM 798 C CA . ILE A 1 104 ? 9.919 3.153 -16.009 1.00 98.56 104 ILE A CA 1
ATOM 799 C C . ILE A 1 104 ? 9.135 4.343 -15.459 1.00 98.56 104 ILE A C 1
ATOM 801 O O . ILE A 1 104 ? 8.593 4.232 -14.367 1.00 98.56 104 ILE A O 1
ATOM 805 N N . LEU A 1 105 ? 8.996 5.429 -16.225 1.00 98.38 105 LEU A N 1
ATOM 806 C CA . LEU A 1 105 ? 8.221 6.605 -15.809 1.00 98.38 105 LEU A CA 1
ATOM 807 C C . LEU A 1 105 ? 6.759 6.253 -15.499 1.00 98.38 105 LEU A C 1
ATOM 809 O O . LEU A 1 105 ? 6.197 6.703 -14.499 1.00 98.38 105 LEU A O 1
ATOM 813 N N . ALA A 1 106 ? 6.134 5.421 -16.335 1.00 97.75 106 ALA A N 1
ATOM 814 C CA . ALA A 1 106 ? 4.771 4.961 -16.093 1.00 97.75 106 ALA A CA 1
ATOM 815 C C . ALA A 1 106 ? 4.670 4.097 -14.820 1.00 97.75 106 ALA A C 1
ATOM 817 O O . ALA A 1 106 ? 3.750 4.281 -14.021 1.00 97.75 106 ALA A O 1
ATOM 818 N N . GLU A 1 107 ? 5.617 3.180 -14.603 1.00 97.75 107 GLU A N 1
ATOM 819 C CA . GLU A 1 107 ? 5.642 2.314 -13.419 1.00 97.75 107 GLU A CA 1
ATOM 820 C C . GLU A 1 107 ? 5.970 3.095 -12.135 1.00 97.75 107 GLU A C 1
ATOM 822 O O . GLU A 1 107 ? 5.374 2.828 -11.097 1.00 97.75 107 GLU A O 1
ATOM 827 N N . GLU A 1 108 ? 6.836 4.110 -12.196 1.00 98.38 108 GLU A N 1
ATOM 828 C CA . GLU A 1 108 ? 7.124 5.024 -11.080 1.00 98.38 108 GLU A CA 1
ATOM 829 C C . GLU A 1 108 ? 5.856 5.742 -10.609 1.00 98.38 108 GLU A C 1
ATOM 831 O O . GLU A 1 108 ? 5.600 5.859 -9.405 1.00 98.38 108 GLU A O 1
ATOM 836 N N . GLN A 1 109 ? 5.015 6.174 -11.552 1.00 97.88 109 GLN A N 1
ATOM 837 C CA . GLN A 1 109 ? 3.739 6.802 -11.231 1.00 97.88 109 GLN A CA 1
ATOM 838 C C . GLN A 1 109 ? 2.762 5.812 -10.578 1.00 97.88 109 GLN A C 1
ATOM 840 O O . GLN A 1 109 ? 2.034 6.182 -9.649 1.00 97.88 109 GLN A O 1
ATOM 845 N N . VAL A 1 110 ? 2.741 4.556 -11.037 1.00 96.88 110 VAL A N 1
ATOM 846 C CA . VAL A 1 110 ? 1.948 3.482 -10.418 1.00 96.88 110 VAL A CA 1
ATOM 847 C C . VAL A 1 110 ? 2.433 3.206 -8.996 1.00 96.88 110 VAL A C 1
ATOM 849 O O . VAL A 1 110 ? 1.611 3.208 -8.077 1.00 96.88 110 VAL A O 1
ATOM 852 N N 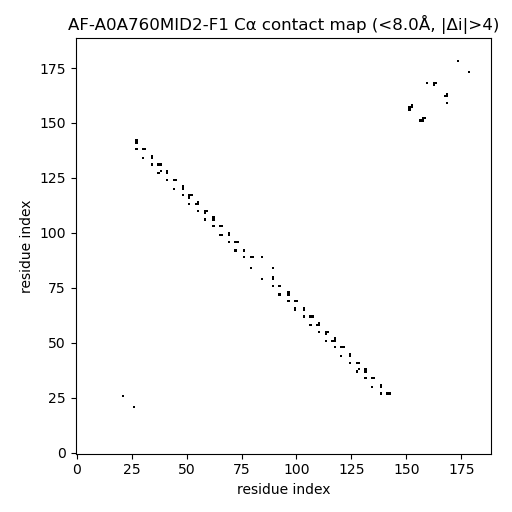. LEU A 1 111 ? 3.743 3.034 -8.799 1.00 98.06 111 LEU A N 1
ATOM 853 C CA . LEU A 1 111 ? 4.345 2.800 -7.488 1.00 98.06 111 LEU A CA 1
ATOM 854 C C . LEU A 1 111 ? 4.003 3.934 -6.518 1.00 98.06 111 LEU A C 1
ATOM 856 O O . LEU A 1 111 ? 3.483 3.669 -5.438 1.00 98.06 111 LEU A O 1
ATOM 860 N N . THR A 1 112 ? 4.171 5.189 -6.942 1.00 98.19 112 THR A N 1
ATOM 861 C CA . THR A 1 112 ? 3.816 6.379 -6.146 1.00 98.19 112 THR A CA 1
ATOM 862 C C . THR A 1 112 ? 2.356 6.338 -5.679 1.00 98.19 112 THR A C 1
ATOM 864 O O . THR A 1 112 ? 2.050 6.596 -4.513 1.00 98.19 112 THR A O 1
ATOM 867 N N . ASN A 1 113 ? 1.428 5.970 -6.568 1.00 96.75 113 ASN A N 1
ATOM 868 C CA . ASN A 1 113 ? 0.005 5.879 -6.233 1.00 96.75 113 ASN A CA 1
ATOM 869 C C . ASN A 1 113 ? -0.299 4.729 -5.257 1.00 96.75 113 ASN A C 1
ATOM 871 O O . ASN A 1 113 ? -1.141 4.873 -4.361 1.00 96.75 113 ASN A O 1
ATOM 875 N N . LEU A 1 114 ? 0.375 3.586 -5.421 1.00 96.25 114 LEU A N 1
ATOM 876 C CA . LEU A 1 114 ? 0.253 2.441 -4.518 1.00 96.25 114 LEU A CA 1
ATOM 877 C C . LEU A 1 114 ? 0.800 2.769 -3.127 1.00 96.25 114 LEU A C 1
ATOM 879 O O . LEU A 1 114 ? 0.149 2.456 -2.132 1.00 96.25 114 LEU A O 1
ATOM 883 N N . GLU A 1 115 ? 1.948 3.439 -3.048 1.00 96.44 115 GLU A N 1
ATOM 884 C CA . GLU A 1 115 ? 2.562 3.868 -1.792 1.00 96.44 115 GLU A CA 1
ATOM 885 C C . GLU A 1 115 ? 1.691 4.880 -1.047 1.00 96.44 115 GLU A C 1
ATOM 887 O O . GLU A 1 115 ? 1.444 4.705 0.147 1.00 96.44 115 GLU A O 1
ATOM 892 N N . ALA A 1 116 ? 1.136 5.870 -1.752 1.00 96.31 116 ALA A N 1
ATOM 893 C CA . ALA A 1 116 ? 0.191 6.818 -1.166 1.00 96.31 116 ALA A CA 1
ATOM 894 C C . ALA A 1 116 ? -1.074 6.119 -0.631 1.00 96.31 116 ALA A C 1
ATOM 896 O O . ALA A 1 116 ? -1.565 6.443 0.454 1.00 96.31 116 ALA A O 1
ATOM 897 N N . SER A 1 117 ? -1.588 5.126 -1.365 1.00 94.06 117 SER A N 1
ATOM 898 C CA . SER A 1 117 ? -2.739 4.321 -0.934 1.00 94.06 117 SER A CA 1
ATOM 899 C C . SER A 1 117 ? -2.408 3.473 0.298 1.00 94.06 117 SER A C 1
ATOM 901 O O . SER A 1 117 ? -3.191 3.428 1.247 1.00 94.06 117 SER A O 1
ATOM 903 N N . ARG A 1 118 ? -1.226 2.846 0.316 1.00 95.19 118 ARG A N 1
ATOM 904 C CA . ARG A 1 118 ? -0.691 2.075 1.448 1.00 95.19 118 ARG A CA 1
ATOM 905 C C . ARG A 1 118 ? -0.563 2.948 2.694 1.00 95.19 118 ARG A C 1
ATOM 907 O O . ARG A 1 118 ? -1.037 2.545 3.751 1.00 95.19 118 ARG A O 1
ATOM 914 N N . ASP A 1 119 ? -0.030 4.160 2.568 1.00 94.00 119 ASP A N 1
ATOM 915 C CA . ASP A 1 119 ? 0.114 5.102 3.687 1.00 94.00 119 ASP A CA 1
ATOM 916 C C . ASP A 1 119 ? -1.238 5.567 4.241 1.00 94.00 119 ASP A C 1
ATOM 918 O O . ASP A 1 119 ? -1.415 5.695 5.456 1.00 94.00 119 ASP A O 1
ATOM 922 N N . ALA A 1 120 ? -2.210 5.826 3.363 1.00 91.81 120 ALA A N 1
ATOM 923 C CA . ALA A 1 120 ? -3.557 6.208 3.773 1.00 91.81 120 ALA A CA 1
ATOM 924 C C . ALA A 1 120 ? -4.251 5.078 4.551 1.00 91.81 120 ALA A C 1
ATOM 926 O O . ALA A 1 120 ? -4.853 5.332 5.599 1.00 91.81 120 ALA A O 1
ATOM 927 N N . VAL A 1 121 ? -4.130 3.835 4.073 1.00 91.94 121 VAL A N 1
ATOM 928 C CA . VAL A 1 121 ? -4.665 2.652 4.760 1.00 91.94 121 VAL A CA 1
ATOM 929 C C . VAL A 1 121 ? -3.960 2.435 6.100 1.00 91.94 121 VAL A C 1
ATOM 931 O O . VAL A 1 121 ? -4.642 2.214 7.097 1.00 91.94 121 VAL A O 1
ATOM 934 N N . GLU A 1 122 ? -2.635 2.583 6.172 1.00 92.75 122 GLU A N 1
ATOM 935 C CA . GLU A 1 122 ? -1.873 2.452 7.424 1.00 92.75 122 GLU A CA 1
ATOM 936 C C . GLU A 1 122 ? -2.366 3.418 8.506 1.00 92.75 122 GLU A C 1
ATOM 938 O O . GLU A 1 122 ? -2.622 3.031 9.652 1.00 92.75 122 GLU A O 1
ATOM 943 N N . LYS A 1 123 ? -2.541 4.688 8.127 1.00 91.44 123 LYS A N 1
ATOM 944 C CA . LYS A 1 123 ? -3.047 5.734 9.021 1.00 91.44 123 LYS A CA 1
ATOM 945 C C . LYS A 1 123 ? -4.465 5.421 9.489 1.00 91.44 123 LYS A C 1
ATOM 947 O O . LYS A 1 123 ? -4.754 5.563 10.675 1.00 91.44 123 LYS A O 1
ATOM 952 N N . ALA A 1 124 ? -5.335 4.975 8.583 1.00 87.75 124 ALA A N 1
ATOM 953 C CA . ALA A 1 124 ? -6.712 4.618 8.913 1.00 87.75 124 ALA A CA 1
ATOM 954 C C . ALA A 1 124 ? -6.787 3.415 9.869 1.00 87.75 124 ALA A C 1
ATOM 956 O O . ALA A 1 124 ? -7.530 3.466 10.851 1.00 87.75 124 ALA A O 1
ATOM 957 N N . VAL A 1 125 ? -5.992 2.370 9.623 1.00 92.12 125 VAL A N 1
ATOM 958 C CA . VAL A 1 125 ? -5.879 1.182 10.487 1.00 92.12 125 VAL A CA 1
ATOM 959 C C . VAL A 1 125 ? -5.402 1.585 11.880 1.00 92.12 125 VAL A C 1
ATOM 961 O O . VAL A 1 125 ? -6.039 1.236 12.872 1.00 92.12 125 VAL A O 1
ATOM 964 N N . THR A 1 126 ? -4.341 2.390 11.961 1.00 92.19 126 THR A N 1
ATOM 965 C CA . THR A 1 126 ? -3.777 2.855 13.238 1.00 92.19 126 THR A CA 1
ATOM 966 C C . THR A 1 126 ? -4.784 3.689 14.029 1.00 92.19 126 THR A C 1
ATOM 968 O O . THR A 1 126 ? -5.045 3.405 15.198 1.00 92.19 126 THR A O 1
ATOM 971 N N . ALA A 1 127 ? -5.402 4.686 13.389 1.00 89.00 127 ALA A N 1
ATOM 972 C CA . ALA A 1 127 ? -6.389 5.550 14.032 1.00 89.00 127 ALA A CA 1
ATOM 973 C C . ALA A 1 127 ? -7.626 4.765 14.501 1.00 89.00 127 ALA A C 1
ATOM 975 O O . ALA A 1 127 ? -8.165 5.032 15.574 1.00 89.00 127 ALA A O 1
ATOM 976 N N . THR A 1 128 ? -8.072 3.780 13.718 1.00 89.25 128 THR A N 1
ATOM 977 C CA . THR A 1 128 ? -9.206 2.919 14.084 1.00 89.25 128 THR A CA 1
ATOM 978 C C . THR A 1 128 ? -8.857 2.020 15.267 1.00 89.25 128 THR A C 1
ATOM 980 O O . THR A 1 128 ? -9.640 1.941 16.210 1.00 89.25 128 THR A O 1
ATOM 983 N N . GLY A 1 129 ? -7.664 1.415 15.277 1.00 94.12 129 GLY A N 1
ATOM 984 C CA . GLY A 1 129 ? -7.181 0.623 16.410 1.00 94.12 129 GLY A CA 1
ATOM 985 C C . GLY A 1 129 ? -7.111 1.430 17.710 1.00 94.12 129 GLY A C 1
ATOM 986 O O . GLY A 1 129 ? -7.594 0.975 18.744 1.00 94.12 129 GLY A O 1
ATOM 987 N N . GLN A 1 130 ? -6.599 2.663 17.654 1.00 93.50 130 GLN A N 1
ATOM 988 C CA . GLN A 1 130 ? -6.558 3.563 18.814 1.00 93.50 130 GLN A CA 1
ATOM 989 C C . GLN A 1 130 ? -7.957 3.917 19.337 1.00 93.50 130 GLN A C 1
ATOM 991 O O . GLN A 1 130 ? -8.177 3.917 20.546 1.00 93.50 130 GLN A O 1
ATOM 996 N N . ARG A 1 131 ? -8.914 4.195 18.443 1.00 88.19 131 ARG A N 1
ATOM 997 C CA . ARG A 1 131 ? -10.305 4.490 18.831 1.00 88.19 131 ARG A CA 1
ATOM 998 C C . ARG A 1 131 ? -10.991 3.293 19.478 1.00 88.19 131 ARG A C 1
ATOM 1000 O O . ARG A 1 131 ? -11.675 3.471 20.476 1.00 88.19 131 ARG A O 1
ATOM 1007 N N . ILE A 1 132 ? -10.785 2.089 18.941 1.00 93.56 132 ILE A N 1
ATOM 1008 C CA . ILE A 1 132 ? -11.316 0.856 19.537 1.00 93.56 132 ILE A CA 1
ATOM 1009 C C . ILE A 1 132 ? -10.800 0.703 20.968 1.00 93.56 132 ILE A C 1
ATOM 1011 O O . ILE A 1 132 ? -11.610 0.519 21.868 1.00 93.56 132 ILE A O 1
ATOM 1015 N N . ALA A 1 133 ? -9.493 0.868 21.191 1.00 93.75 133 ALA A N 1
ATOM 1016 C CA . ALA A 1 133 ? -8.911 0.767 22.529 1.00 93.75 133 ALA A CA 1
ATOM 1017 C C . ALA A 1 133 ? -9.504 1.797 23.513 1.00 93.75 133 ALA A C 1
ATOM 1019 O O . ALA A 1 133 ? -9.790 1.468 24.662 1.00 93.75 133 ALA A O 1
ATOM 1020 N N . GLN A 1 134 ? -9.745 3.033 23.060 1.00 89.56 134 GLN A N 1
ATOM 1021 C CA . GLN A 1 134 ? -10.406 4.059 23.876 1.00 89.56 134 GLN A CA 1
ATOM 1022 C C . GLN A 1 134 ? -11.850 3.677 24.225 1.00 89.56 134 GLN A C 1
ATOM 1024 O O . GLN A 1 134 ? -12.257 3.815 25.377 1.00 89.56 134 GLN A O 1
ATOM 1029 N N . PHE A 1 135 ? -12.623 3.180 23.256 1.00 88.94 135 PHE A N 1
ATOM 1030 C CA . PHE A 1 135 ? -13.999 2.743 23.494 1.00 88.94 135 PHE A CA 1
ATOM 1031 C C . PHE A 1 135 ? -14.075 1.530 24.423 1.00 88.94 135 PHE A C 1
ATOM 1033 O O . PHE A 1 135 ? -14.967 1.465 25.263 1.00 88.94 135 PHE A O 1
ATOM 1040 N N . GLU A 1 136 ? -13.134 0.592 24.320 1.00 92.06 136 GLU A N 1
ATOM 1041 C CA . GLU A 1 136 ? -13.039 -0.547 25.239 1.00 92.06 136 GLU A CA 1
ATOM 1042 C C . GLU A 1 136 ? -12.772 -0.097 26.678 1.00 92.06 136 GLU A C 1
ATOM 1044 O O . GLU A 1 136 ? -13.449 -0.562 27.593 1.00 92.06 136 GLU A O 1
ATOM 1049 N N . GLN A 1 137 ? -11.862 0.861 26.877 1.00 90.44 137 GLN A N 1
ATOM 1050 C CA . GLN A 1 137 ? -11.599 1.435 28.198 1.00 90.44 137 GLN A CA 1
ATOM 1051 C C . GLN A 1 137 ? -12.833 2.156 28.766 1.00 90.44 137 GLN A C 1
ATOM 1053 O O . GLN A 1 137 ? -13.165 1.993 29.939 1.00 90.44 137 GLN A O 1
ATOM 1058 N N . GLN A 1 138 ? -13.532 2.945 27.944 1.00 86.69 138 GLN A N 1
ATOM 1059 C CA . GLN A 1 138 ? -14.772 3.613 28.355 1.00 86.69 138 GLN A CA 1
ATOM 1060 C C . GLN A 1 138 ? -15.843 2.599 28.760 1.00 86.69 138 GLN A C 1
ATOM 1062 O O . GLN A 1 138 ? -16.492 2.766 29.791 1.00 86.69 138 GLN A O 1
ATOM 1067 N N . LEU A 1 139 ? -15.992 1.524 27.985 1.00 89.19 139 LEU A N 1
ATOM 1068 C CA . LEU A 1 139 ? -16.934 0.452 28.279 1.00 89.19 139 LEU A CA 1
ATOM 1069 C C . LEU A 1 139 ? -16.624 -0.234 29.618 1.00 89.19 139 LEU A C 1
ATOM 1071 O O . LEU A 1 139 ? -17.544 -0.517 30.382 1.00 89.19 139 LEU A O 1
ATOM 1075 N N . GLU A 1 140 ? -15.349 -0.495 29.912 1.00 88.25 140 GLU A N 1
ATOM 1076 C CA . GLU A 1 140 ? -14.916 -1.090 31.181 1.00 88.25 140 GLU A CA 1
ATOM 1077 C C . GLU A 1 140 ? -15.272 -0.200 32.379 1.00 88.25 140 GLU A C 1
ATOM 1079 O O . GLU A 1 140 ? -15.860 -0.679 33.349 1.00 88.25 140 GLU A O 1
ATOM 1084 N N . VAL A 1 141 ? -14.993 1.105 32.289 1.00 87.50 141 VAL A N 1
ATOM 1085 C CA . VAL A 1 141 ? -15.320 2.076 33.346 1.00 87.50 141 VAL A CA 1
ATOM 1086 C C . VAL A 1 141 ? -16.828 2.153 33.589 1.00 87.50 141 VAL A C 1
ATOM 1088 O O . VAL A 1 141 ? -17.261 2.148 34.744 1.00 87.50 141 VAL A O 1
ATOM 1091 N N . VAL A 1 142 ? -17.638 2.190 32.525 1.00 85.06 142 VAL A N 1
ATOM 1092 C CA . VAL A 1 142 ? -19.104 2.237 32.648 1.00 85.06 142 VAL A CA 1
ATOM 1093 C C . VAL A 1 142 ? -19.631 0.955 33.294 1.00 85.06 142 VAL A C 1
ATOM 1095 O O . VAL A 1 142 ? -20.361 1.035 34.277 1.00 85.06 142 VAL A O 1
ATOM 1098 N N . LYS A 1 143 ? -19.180 -0.226 32.851 1.00 84.25 143 LYS A N 1
ATOM 1099 C CA . LYS A 1 143 ? -19.584 -1.511 33.451 1.00 84.25 143 LYS A CA 1
ATOM 1100 C C . LYS A 1 143 ? -19.178 -1.646 34.918 1.00 84.25 143 LYS A C 1
ATOM 1102 O O . LYS A 1 143 ? -19.950 -2.161 35.721 1.00 84.25 143 LYS A O 1
ATOM 1107 N N . ALA A 1 144 ? -17.978 -1.194 35.282 1.00 83.31 144 ALA A N 1
ATOM 1108 C CA . ALA A 1 144 ? -17.527 -1.196 36.673 1.00 83.31 144 ALA A CA 1
ATOM 1109 C C . ALA A 1 144 ? -18.371 -0.250 37.543 1.00 83.31 144 ALA A C 1
ATOM 1111 O O . ALA A 1 144 ? -18.694 -0.573 38.687 1.00 83.31 144 ALA A O 1
ATOM 1112 N N . THR A 1 145 ? -18.762 0.898 36.987 1.00 81.38 145 THR A N 1
ATOM 1113 C CA . THR A 1 145 ? -19.635 1.866 37.660 1.00 81.38 145 THR A CA 1
ATOM 1114 C C . THR A 1 145 ? -21.041 1.296 37.859 1.00 81.38 145 THR A C 1
ATOM 1116 O O . THR A 1 145 ? -21.556 1.355 38.974 1.00 81.38 145 THR A O 1
ATOM 1119 N N . GLU A 1 146 ? -21.626 0.670 36.832 1.00 79.56 146 GLU A N 1
ATOM 1120 C CA . GLU A 1 146 ? -22.915 -0.033 36.929 1.00 79.56 146 GLU A CA 1
ATOM 1121 C C . GLU A 1 146 ? -22.868 -1.151 37.984 1.00 79.56 146 GLU A C 1
ATOM 1123 O O . GLU A 1 146 ? -23.760 -1.252 38.827 1.00 79.56 146 GLU A O 1
ATOM 1128 N N . ALA A 1 147 ? -21.801 -1.959 37.997 1.00 77.06 147 ALA A N 1
ATOM 1129 C CA . ALA A 1 147 ? -21.625 -3.033 38.974 1.00 77.06 147 ALA A CA 1
ATOM 1130 C C . ALA A 1 147 ? -21.536 -2.505 40.417 1.00 77.06 147 ALA A C 1
ATOM 1132 O O . ALA A 1 147 ? -22.185 -3.047 41.309 1.00 77.06 147 ALA A O 1
ATOM 1133 N N . MET A 1 148 ? -20.790 -1.419 40.646 1.00 76.25 148 MET A N 1
ATOM 1134 C CA . MET A 1 148 ? -20.678 -0.794 41.966 1.00 76.25 148 MET A CA 1
ATOM 1135 C C . MET A 1 148 ? -22.009 -0.194 42.438 1.00 76.25 148 MET A C 1
ATOM 1137 O O . MET A 1 148 ? -22.327 -0.262 43.624 1.00 76.25 148 MET A O 1
ATOM 1141 N N . GLN A 1 149 ? -22.795 0.400 41.536 1.00 72.75 149 GLN A N 1
ATOM 1142 C CA . GLN A 1 149 ? -24.129 0.900 41.874 1.00 72.75 149 GLN A CA 1
ATOM 1143 C C . GLN A 1 149 ? -25.075 -0.248 42.245 1.00 72.75 149 GLN A C 1
ATOM 1145 O O . GLN A 1 149 ? -25.748 -0.175 43.270 1.00 72.75 149 GLN A O 1
ATOM 1150 N N . LEU A 1 150 ? -25.080 -1.334 41.465 1.00 72.19 150 LEU A N 1
ATOM 1151 C CA . LEU A 1 150 ? -25.868 -2.528 41.777 1.00 72.19 150 LEU A CA 1
ATOM 1152 C C . LEU A 1 150 ? -25.470 -3.143 43.122 1.00 72.19 150 LEU A C 1
ATOM 1154 O O . LEU A 1 150 ? -26.349 -3.533 43.883 1.00 72.19 150 LEU A O 1
ATOM 1158 N N . GLU A 1 151 ? -24.175 -3.193 43.445 1.00 66.88 151 GLU A N 1
ATOM 1159 C CA . GLU A 1 151 ? -23.690 -3.673 44.743 1.00 66.88 151 GLU A CA 1
ATOM 1160 C C . GLU A 1 151 ? -24.167 -2.783 45.900 1.00 66.88 151 GLU A C 1
ATOM 1162 O O . GLU A 1 151 ? -24.669 -3.301 46.891 1.00 66.88 151 GLU A O 1
ATOM 1167 N N . LYS A 1 152 ? -24.094 -1.451 45.777 1.00 63.66 152 LYS A N 1
ATOM 1168 C CA . LYS A 1 152 ? -24.595 -0.520 46.811 1.00 63.66 152 LYS A CA 1
ATOM 1169 C C . LYS A 1 152 ? -26.098 -0.654 47.058 1.00 63.66 152 LYS A C 1
ATOM 1171 O O . LYS A 1 152 ? -26.537 -0.605 48.208 1.00 63.66 152 LYS A O 1
ATOM 1176 N N . VAL A 1 153 ? -26.868 -0.855 45.989 1.00 65.12 153 VAL A N 1
ATOM 1177 C CA . VAL A 1 153 ? -28.313 -1.095 46.069 1.00 65.12 153 VAL A CA 1
ATOM 1178 C C . VAL A 1 153 ? -28.603 -2.471 46.681 1.00 65.12 153 VAL A C 1
ATOM 1180 O O . VAL A 1 153 ? -29.502 -2.591 47.512 1.00 65.12 153 VAL A O 1
ATOM 1183 N N . ALA A 1 154 ? -27.843 -3.505 46.306 1.00 62.97 154 ALA A N 1
ATOM 1184 C CA . ALA A 1 154 ? -28.019 -4.870 46.802 1.00 62.97 154 ALA A CA 1
ATOM 1185 C C . ALA A 1 154 ? -27.595 -5.039 48.269 1.00 62.97 154 ALA A C 1
ATOM 1187 O O . ALA A 1 154 ? -28.243 -5.780 49.004 1.00 62.97 154 ALA A O 1
ATOM 1188 N N . ASP A 1 155 ? -26.552 -4.334 48.712 1.00 62.75 155 ASP A N 1
ATOM 1189 C CA . ASP A 1 155 ? -26.038 -4.403 50.085 1.00 62.75 155 ASP A CA 1
ATOM 1190 C C . ASP A 1 155 ? -26.870 -3.569 51.080 1.00 62.75 155 ASP A C 1
ATOM 1192 O O . ASP A 1 155 ? -26.476 -3.385 52.227 1.00 62.75 155 ASP A O 1
ATOM 1196 N N . GLY A 1 156 ? -28.019 -3.026 50.653 1.00 57.31 156 GLY A N 1
ATOM 1197 C CA . GLY A 1 156 ? -28.992 -2.346 51.516 1.00 57.31 156 GLY A CA 1
ATOM 1198 C C . GLY A 1 156 ? -28.553 -0.981 52.054 1.00 57.31 156 GLY A C 1
ATOM 1199 O O . GLY A 1 156 ? -29.394 -0.234 52.548 1.00 57.31 156 GLY A O 1
ATOM 1200 N N . ARG A 1 157 ? -27.279 -0.603 51.888 1.00 61.75 157 ARG A N 1
ATOM 1201 C CA . ARG A 1 157 ? -26.697 0.642 52.415 1.00 61.75 157 ARG A CA 1
ATOM 1202 C C . ARG A 1 157 ? -27.380 1.901 51.893 1.00 61.75 157 ARG A C 1
ATOM 1204 O O . ARG A 1 157 ? -27.523 2.849 52.650 1.00 61.75 157 ARG A O 1
ATOM 1211 N N . ASP A 1 158 ? -27.854 1.901 50.648 1.00 63.69 158 ASP A N 1
ATOM 1212 C CA . ASP A 1 158 ? -28.631 3.024 50.101 1.00 63.69 158 ASP A CA 1
ATOM 1213 C C . ASP A 1 158 ? -30.001 3.165 50.785 1.00 63.69 158 ASP A C 1
ATOM 1215 O O . ASP A 1 158 ? -30.504 4.278 50.966 1.00 63.69 158 ASP A O 1
ATOM 1219 N N . LEU A 1 159 ? -30.626 2.041 51.157 1.00 62.72 159 LEU A N 1
ATOM 1220 C CA . LEU A 1 159 ? -31.872 2.047 51.915 1.00 62.72 159 LEU A CA 1
ATOM 1221 C C . LEU A 1 159 ? -31.594 2.481 53.355 1.00 62.72 159 LEU A C 1
ATOM 1223 O O . LEU A 1 159 ? -32.297 3.357 53.843 1.00 62.72 159 LEU A O 1
ATOM 1227 N N . ASP A 1 160 ? -30.547 1.947 53.987 1.00 66.00 160 ASP A N 1
ATOM 1228 C CA . ASP A 1 160 ? -30.125 2.282 55.350 1.00 66.00 160 ASP A CA 1
ATOM 1229 C C . ASP A 1 160 ? -29.690 3.751 55.489 1.00 66.00 160 ASP A C 1
ATOM 1231 O O . ASP A 1 160 ? -30.054 4.401 56.467 1.00 66.00 160 ASP A O 1
ATOM 1235 N N . GLU A 1 161 ? -28.985 4.324 54.507 1.00 65.69 161 GLU A N 1
ATOM 1236 C CA . GLU A 1 161 ? -28.637 5.751 54.476 1.00 65.69 161 GLU A CA 1
ATOM 1237 C C . GLU A 1 161 ? -29.869 6.635 54.283 1.00 65.69 161 GLU A C 1
ATOM 1239 O O . GLU A 1 161 ? -30.019 7.630 54.994 1.00 65.69 161 GLU A O 1
ATOM 1244 N N . LYS A 1 162 ? -30.779 6.290 53.361 1.00 66.06 162 LYS A N 1
ATOM 1245 C CA . LYS A 1 162 ? -32.030 7.045 53.161 1.00 66.06 162 LYS A CA 1
ATOM 1246 C C . LYS A 1 162 ? -32.936 6.967 54.383 1.00 66.06 162 LYS A C 1
ATOM 1248 O O . LYS A 1 162 ? -33.546 7.963 54.762 1.00 66.06 162 LYS A O 1
ATOM 1253 N N . LEU A 1 163 ? -33.001 5.801 55.014 1.00 66.12 163 LEU A N 1
ATOM 1254 C CA . LEU A 1 163 ? -33.723 5.558 56.253 1.00 66.12 163 LEU A CA 1
ATOM 1255 C C . LEU A 1 163 ? -33.096 6.333 57.421 1.00 66.12 163 LEU A C 1
ATOM 1257 O O . LEU A 1 163 ? -33.819 7.007 58.150 1.00 66.12 163 LEU A O 1
ATOM 1261 N N . ALA A 1 164 ? -31.767 6.361 57.545 1.00 66.38 164 ALA A N 1
ATOM 1262 C CA . ALA A 1 164 ? -31.059 7.168 58.539 1.00 66.38 164 ALA A CA 1
ATOM 1263 C C . ALA A 1 164 ? -31.244 8.682 58.321 1.00 66.38 164 ALA A C 1
ATOM 1265 O O . ALA A 1 164 ? -31.506 9.407 59.281 1.00 66.38 164 ALA A O 1
ATOM 1266 N N . GLN A 1 165 ? -31.181 9.165 57.075 1.00 63.72 165 GLN A N 1
ATOM 1267 C CA . GLN A 1 165 ? -31.454 10.568 56.724 1.00 63.72 165 GLN A CA 1
ATOM 1268 C C . GLN A 1 165 ? -32.923 10.955 56.951 1.00 63.72 165 GLN A C 1
ATOM 1270 O O . GLN A 1 165 ? -33.207 12.090 57.328 1.00 63.72 165 GLN A O 1
ATOM 1275 N N . ALA A 1 166 ? -33.853 10.012 56.777 1.00 68.44 166 ALA A N 1
ATOM 1276 C CA . ALA A 1 166 ? -35.266 10.170 57.119 1.00 68.44 166 ALA A CA 1
ATOM 1277 C C . ALA A 1 166 ? -35.559 9.978 58.623 1.00 68.44 166 ALA A C 1
ATOM 1279 O O . ALA A 1 166 ? -36.707 10.121 59.044 1.00 68.44 166 ALA A O 1
ATOM 1280 N N . GLY A 1 167 ? -34.547 9.658 59.440 1.00 57.66 167 GLY A N 1
ATOM 1281 C CA . GLY A 1 167 ? -34.678 9.455 60.886 1.00 57.66 167 GLY A CA 1
ATOM 1282 C C . GLY A 1 167 ? -35.325 8.126 61.303 1.00 57.66 167 GLY A C 1
ATOM 1283 O O . GLY A 1 167 ? -35.740 7.983 62.451 1.00 57.66 167 GLY A O 1
ATOM 1284 N N . ILE A 1 168 ? -35.425 7.148 60.402 1.00 55.47 168 ILE A N 1
ATOM 1285 C CA . ILE A 1 168 ? -36.073 5.848 60.615 1.00 55.47 168 ILE A CA 1
ATOM 1286 C C . ILE A 1 168 ? -35.006 4.751 60.564 1.00 55.47 168 ILE A C 1
ATOM 1288 O O . ILE A 1 168 ? -34.799 4.131 59.538 1.00 55.47 168 ILE A O 1
ATOM 1292 N N . GLY A 1 169 ? -34.315 4.479 61.667 1.00 51.81 169 GLY A N 1
ATOM 1293 C CA . GLY A 1 169 ? -33.302 3.421 61.713 1.00 51.81 169 GLY A CA 1
ATOM 1294 C C . GLY A 1 169 ? -32.856 3.145 63.140 1.00 51.81 169 GLY A C 1
ATOM 1295 O O . GLY A 1 169 ? -32.461 4.051 63.869 1.00 51.81 169 GLY A O 1
ATOM 1296 N N . ALA A 1 170 ? -32.977 1.892 63.573 1.00 52.34 170 ALA A N 1
ATOM 1297 C CA . ALA A 1 170 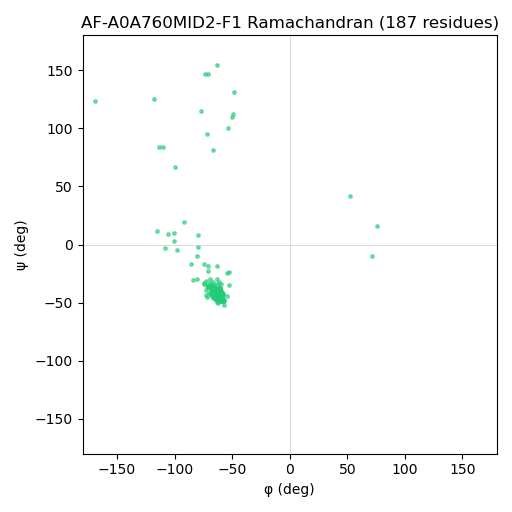? -32.797 1.497 64.961 1.00 52.34 170 ALA A CA 1
ATOM 1298 C C . ALA A 1 170 ? -31.322 1.542 65.398 1.00 52.34 170 ALA A C 1
ATOM 1300 O O . ALA A 1 170 ? -30.611 0.545 65.330 1.00 52.34 170 ALA A O 1
ATOM 1301 N N . THR A 1 171 ? -30.898 2.651 66.000 1.00 51.44 171 THR A N 1
ATOM 1302 C CA . THR A 1 171 ? -29.963 2.587 67.133 1.00 51.44 171 THR A CA 1
ATOM 1303 C C . THR A 1 171 ? -30.758 2.743 68.422 1.00 51.44 171 THR A C 1
ATOM 1305 O O . THR A 1 171 ? -30.640 3.709 69.168 1.00 51.44 171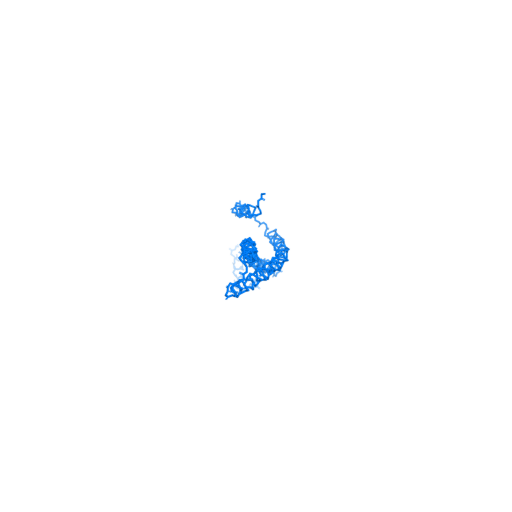 THR A O 1
ATOM 1308 N N . ASN A 1 172 ? -31.597 1.741 68.702 1.00 55.41 172 ASN A N 1
ATOM 1309 C CA . ASN A 1 172 ? -32.177 1.554 70.027 1.00 55.41 172 ASN A CA 1
ATOM 1310 C C . ASN A 1 172 ? -31.063 1.183 71.019 1.00 55.41 172 ASN A C 1
ATOM 1312 O O . ASN A 1 172 ? -30.872 0.026 71.384 1.00 55.41 172 ASN A O 1
ATOM 1316 N N . LYS A 1 173 ? -30.351 2.195 71.504 1.00 53.06 173 LYS A N 1
ATOM 1317 C CA . LYS A 1 173 ? -30.096 2.303 72.935 1.00 53.06 173 LYS A CA 1
ATOM 1318 C C . LYS A 1 173 ? -30.917 3.489 73.404 1.00 53.06 173 LYS A C 1
ATOM 1320 O O . LYS A 1 173 ? -30.423 4.605 73.473 1.00 53.06 173 LYS A O 1
ATOM 1325 N N . SER A 1 174 ? -32.194 3.236 73.681 1.00 54.00 174 SER A N 1
ATOM 1326 C CA . SER A 1 174 ? -32.988 4.110 74.535 1.00 54.00 174 SER A CA 1
ATOM 1327 C C . SER A 1 174 ? -32.210 4.277 75.838 1.00 54.00 174 SER A C 1
ATOM 1329 O O . SER A 1 174 ? -32.159 3.363 76.665 1.00 54.00 174 SER A O 1
ATOM 1331 N N . ASN A 1 175 ? -31.512 5.402 75.963 1.00 57.47 175 ASN A N 1
ATOM 1332 C CA . ASN A 1 175 ? -30.721 5.706 77.138 1.00 57.47 175 ASN A CA 1
ATOM 1333 C C . ASN A 1 175 ? -31.693 6.002 78.281 1.00 57.47 175 ASN A C 1
ATOM 1335 O O . ASN A 1 175 ? -32.775 6.550 78.068 1.00 57.47 175 ASN A O 1
ATOM 1339 N N . ALA A 1 176 ? -31.320 5.646 79.510 1.00 56.84 176 ALA A N 1
ATOM 1340 C CA . ALA A 1 176 ? -32.175 5.821 80.689 1.00 56.84 176 ALA A CA 1
ATOM 1341 C C . ALA A 1 176 ? -32.708 7.265 80.848 1.00 56.84 176 ALA A C 1
ATOM 1343 O O . ALA A 1 176 ? -33.766 7.477 81.436 1.00 56.84 176 ALA A O 1
ATOM 1344 N N . GLN A 1 177 ? -32.002 8.242 80.274 1.00 60.59 177 GLN A N 1
ATOM 1345 C CA . GLN A 1 177 ? -32.378 9.654 80.229 1.00 60.59 177 GLN A CA 1
ATOM 1346 C C . GLN A 1 177 ? -33.626 9.924 79.366 1.00 60.59 177 GLN A C 1
ATOM 1348 O O . GLN A 1 177 ? -34.482 10.701 79.786 1.00 60.59 177 GLN A O 1
ATOM 1353 N N . ASP A 1 178 ? -33.799 9.232 78.235 1.00 65.00 178 ASP A N 1
ATOM 1354 C CA . ASP A 1 178 ? -34.986 9.375 77.375 1.00 65.00 178 ASP A CA 1
ATOM 1355 C C . ASP A 1 178 ? -36.232 8.762 78.027 1.00 65.00 178 ASP A C 1
ATOM 1357 O O . ASP A 1 178 ? -37.336 9.305 77.941 1.00 65.00 178 ASP A O 1
ATOM 1361 N N . VAL A 1 179 ? -36.050 7.650 78.748 1.00 65.12 179 VAL A N 1
ATOM 1362 C CA . VAL A 1 179 ? -37.124 6.996 79.512 1.00 65.12 179 VAL A CA 1
ATOM 1363 C C . VAL A 1 179 ? -37.554 7.865 80.701 1.00 65.12 179 VAL A C 1
ATOM 1365 O O . VAL A 1 179 ? -38.752 8.030 80.935 1.00 65.12 179 VAL A O 1
ATOM 1368 N N . LEU A 1 180 ? -36.602 8.483 81.411 1.00 64.56 180 LEU A N 1
ATOM 1369 C CA . LEU A 1 180 ? -36.880 9.419 82.509 1.00 64.56 180 LEU A CA 1
ATOM 1370 C C . LEU A 1 180 ? -37.623 10.672 82.033 1.00 64.56 180 LEU A C 1
ATOM 1372 O O . LEU A 1 180 ? -38.633 11.043 82.632 1.00 64.56 180 LEU A O 1
ATOM 1376 N N . ALA A 1 181 ? -37.186 11.281 80.928 1.00 72.56 181 ALA A N 1
ATOM 1377 C CA . ALA A 1 181 ? -37.845 12.455 80.355 1.00 72.56 181 ALA A CA 1
ATOM 1378 C C . ALA A 1 181 ? -39.284 12.157 79.894 1.00 72.56 181 ALA A C 1
ATOM 1380 O O . ALA A 1 181 ? -40.147 13.035 79.920 1.00 72.56 181 ALA A O 1
ATOM 1381 N N . ARG A 1 182 ? -39.569 10.916 79.482 1.00 69.44 182 ARG A N 1
ATOM 1382 C CA . ARG A 1 182 ? -40.925 10.477 79.128 1.00 69.44 182 ARG A CA 1
ATOM 1383 C C . ARG A 1 182 ? -41.820 10.301 80.355 1.00 69.44 182 ARG A C 1
ATOM 1385 O O . ARG A 1 182 ? -42.963 10.744 80.333 1.00 69.44 182 ARG A O 1
ATOM 1392 N N . LEU A 1 183 ? -41.305 9.686 81.418 1.00 69.81 183 LEU A N 1
ATOM 1393 C CA . LEU A 1 183 ? -42.065 9.454 82.651 1.00 69.81 183 LEU A CA 1
ATOM 1394 C C . LEU A 1 183 ? -42.369 10.757 83.399 1.00 69.81 183 LEU A C 1
ATOM 1396 O O . LEU A 1 183 ? -43.466 10.911 83.923 1.00 69.81 183 LEU A O 1
ATOM 1400 N N . GLN A 1 184 ? -41.445 11.722 83.389 1.00 71.69 184 GLN A N 1
ATOM 1401 C CA . GLN A 1 184 ? -41.670 13.040 83.993 1.00 71.69 184 GLN A CA 1
ATOM 1402 C C . GLN A 1 184 ? -42.758 13.843 83.270 1.00 71.69 184 GLN A C 1
ATOM 1404 O O . GLN A 1 184 ? -43.536 14.532 83.921 1.00 71.69 184 GLN A O 1
ATOM 1409 N N . ARG A 1 185 ? -42.866 13.717 81.940 1.00 73.12 185 ARG A N 1
ATOM 1410 C CA . ARG A 1 185 ? -43.946 14.355 81.167 1.00 73.12 185 ARG A CA 1
ATOM 1411 C C . ARG A 1 185 ? -45.321 13.739 81.436 1.00 73.12 185 ARG A C 1
ATOM 1413 O O . ARG A 1 185 ? -46.305 14.454 81.362 1.00 73.12 185 ARG A O 1
ATOM 1420 N N . GLN A 1 186 ? -45.390 12.452 81.780 1.00 65.31 186 GLN A N 1
ATOM 1421 C CA . GLN A 1 186 ? -46.649 11.773 82.123 1.00 65.31 186 GLN A CA 1
ATOM 1422 C C . GLN A 1 186 ? -47.126 12.014 83.564 1.00 65.31 186 GLN A C 1
ATOM 1424 O O . GLN A 1 186 ? -48.239 11.624 83.890 1.00 65.31 186 GLN A O 1
ATOM 1429 N N . GLN A 1 187 ? -46.308 12.623 84.428 1.00 56.06 187 GLN A N 1
ATOM 1430 C CA . GLN A 1 187 ? -46.700 12.983 85.801 1.00 56.06 187 GLN A CA 1
ATOM 1431 C C . GLN A 1 187 ? -47.071 14.469 85.953 1.00 56.06 187 GLN A C 1
ATOM 1433 O O . GLN A 1 187 ? -47.324 14.920 87.067 1.00 56.06 187 GLN A O 1
ATOM 1438 N N . GLY A 1 188 ? -47.055 15.232 84.855 1.00 59.00 188 GLY A N 1
ATOM 1439 C CA . GLY A 1 188 ? -47.352 16.668 84.823 1.00 59.00 188 GLY A CA 1
ATOM 1440 C C . GLY A 1 188 ? -48.713 17.042 84.222 1.00 59.00 188 GLY A C 1
ATOM 1441 O O . GLY A 1 188 ? -48.945 18.230 84.012 1.00 59.00 188 GLY A O 1
ATOM 1442 N N . GLU A 1 189 ? -49.578 16.063 83.950 1.00 47.59 189 GLU A N 1
ATOM 1443 C CA . G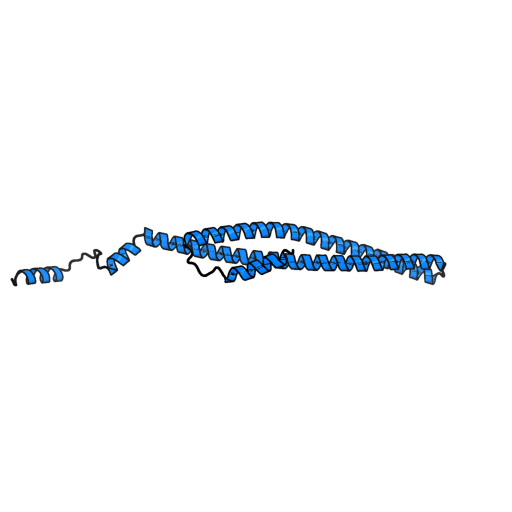LU A 1 189 ? -51.013 16.225 83.648 1.00 47.59 189 GLU A CA 1
ATOM 1444 C C . GLU A 1 189 ? -51.836 15.534 84.741 1.00 47.59 189 GLU A C 1
ATOM 1446 O O . GLU A 1 189 ? -52.894 16.088 85.116 1.00 47.59 189 GLU A O 1
#

Solvent-accessible surface area (backbone atoms only — not comparable to full-atom values): 10642 Å² total; per-residue (Å²): 136,61,73,66,60,55,56,54,49,52,63,62,54,64,76,76,68,82,82,68,88,65,60,66,79,57,49,57,57,49,52,52,49,52,45,52,53,50,51,55,51,46,53,53,48,52,54,53,49,53,54,44,51,52,50,40,49,52,46,50,54,52,49,49,54,54,50,52,52,42,52,52,50,52,55,50,48,55,55,38,58,78,66,70,53,62,66,69,62,53,48,53,53,49,52,53,44,52,53,47,50,56,49,46,56,54,48,51,54,50,38,53,53,45,48,54,51,44,52,54,49,52,52,51,49,51,54,49,53,54,50,45,55,51,52,53,53,52,51,51,54,52,52,53,50,53,51,52,52,52,46,43,60,71,69,41,52,57,57,53,49,52,26,48,76,69,72,57,64,90,76,83,68,83,46,73,67,62,57,48,59,52,54,57,60,71,73,73,120

pLDDT: mean 80.73, std 17.94, range [40.28, 98.56]

Secondary structure (DSSP, 8-state):
--HHHHHHHHHHHTTSS--S---HHHHHHHHHHHHHHHHHHHHHHHHHHHHHHHHHHHHHHHHHHHHHHHHHHHHHHHHHHHTT--HHHHHHHHHHHHHHHHHHHHHHHHHHHHHHHHHHHHHHHHHHHHHHHHHHHHHHHHHHHHHHHHHHHHTSHHHHHHHHHTT--------HHHHHHHHHHHT--

Organism: Salmonella enterica (NCBI:txid28901)

Foldseek 3Di:
DDPVVVVVVVVVVVVVPPPDDDPLVVVLVVLVVVLVVLVVVLVVLVVVLVVLVVVLVVLVVVLVVLVVVLVVLVVVLVVCVVVVHDPVVSVVSVVVSVVSVVVSVVSVVVSVVSVVVSVVSVVVSVVSVVVSVVSVVVSVVSVVVVVVVVVCVVVCVVVQVVCVVVVHDDPPPPDVVVVVVVVVVVVPD

Sequence (189 aa):
MGILKSLFTLGKSFVAQAEEAIDEAQGVRMLEQHIRDAKAELDKAGKSRVDLLARVKLSHDKLNDLRERKASLETRALAAMSKNVDAALLNEVAEEIARLENTILAEEQVLTNLEASRDAVEKAVTATGQRIAQFEQQLEVVKATEAMQLEKVADGRDLDEKLAQAGIGATNKSNAQDVLARLQRQQGE